Protein AF-A0A6N6SYN4-F1 (afdb_monomer)

Foldseek 3Di:
DWFKAWWWKFFPPFDQWFPAFADAPVWRTWGWQDEDRMITTIDIHDPDQLVPDDPVVVVVNVVSSQRSVVRRVVGTQIFTADPPDTHHDSLLVNLCCVLQVVVPVVVSVVQRQKFKKKKWKFFDVVVLLVVLCPPPVLVVLVVVLVPDDPVPSPVSVVVSVVSSVVSLVVVLVVLLVLVCVLQVVLFPDKAWADDPDSRTSTIMIGIGGNVSVVVNVVSVVVSCVVVVVRMDIDMDDSGRQQQFWYKYKDQFDLVLLVLLCVLLVHDQWDFLVRLVVSLVVVCVVLPPPPDDDPPVSVVSNVSSVSSSCSNNVVVVQSCVSQDPPDPSPPTDGSDPVRRRSDMGIDIDHNDYPPPPPPPDD

pLDDT: mean 87.84, std 14.21, range [26.39, 98.38]

Mean predicted aligned error: 8.28 Å

Nearest PDB structures (foldseek):
  6l5d-assembly2_B  TM=8.290E-01  e=1.242E-14  Nostoc sp. PCC 7120 = FACHB-418
  6l5d-assembly1_A  TM=8.095E-01  e=7.387E-14  Nostoc sp. PCC 7120 = FACHB-418
  4qsg-assembly1_A  TM=7.432E-01  e=7.824E-14  Microcystis aeruginosa PCC 7806
  7r2z-assembly1_B  TM=4.377E-01  e=1.283E+00  Synechocystis sp. PCC 6803

Radius of gyration: 26.72 Å; Cα contacts (8 Å, |Δi|>4): 572; chains: 1; bounding box: 66×52×75 Å

Structure (mmCIF, N/CA/C/O backbone):
data_AF-A0A6N6SYN4-F1
#
_entry.id   AF-A0A6N6SYN4-F1
#
loop_
_atom_site.group_PDB
_atom_site.id
_atom_site.type_symbol
_atom_site.label_atom_id
_atom_site.label_alt_id
_atom_site.label_comp_id
_atom_site.label_asym_id
_atom_site.label_entity_id
_atom_site.label_seq_id
_atom_site.pdbx_PDB_ins_code
_atom_site.Cartn_x
_atom_site.Cartn_y
_atom_site.Cartn_z
_atom_site.occupancy
_atom_site.B_iso_or_equiv
_atom_site.auth_seq_id
_atom_site.auth_comp_id
_atom_site.auth_asym_id
_atom_site.auth_atom_id
_atom_site.pdbx_PDB_model_num
ATOM 1 N N . MET A 1 1 ? 23.272 12.150 -12.095 1.00 50.62 1 MET A N 1
ATOM 2 C CA . MET A 1 1 ? 22.452 11.950 -13.308 1.00 50.62 1 MET A CA 1
ATOM 3 C C . MET A 1 1 ? 21.010 12.083 -12.878 1.00 50.62 1 MET A C 1
ATOM 5 O O . MET A 1 1 ? 20.675 11.478 -11.863 1.00 50.62 1 MET A O 1
ATOM 9 N N . SER A 1 2 ? 20.206 12.901 -13.557 1.00 76.06 2 SER A N 1
ATOM 10 C CA . SER A 1 2 ? 18.769 12.926 -13.297 1.00 76.06 2 SER A CA 1
ATOM 11 C C . SER A 1 2 ? 18.173 11.603 -13.774 1.00 76.06 2 SER A C 1
ATOM 13 O O . SER A 1 2 ? 18.472 11.127 -14.867 1.00 76.06 2 SER A O 1
ATOM 15 N N . GLY A 1 3 ? 17.443 10.940 -12.884 1.00 93.00 3 GLY A N 1
ATOM 16 C CA . GLY A 1 3 ? 16.673 9.753 -13.229 1.00 93.00 3 GLY A CA 1
ATOM 17 C C . GLY A 1 3 ? 15.263 10.139 -13.658 1.00 93.00 3 GLY A C 1
ATOM 18 O O . GLY A 1 3 ? 14.848 11.290 -13.542 1.00 93.00 3 GLY A O 1
ATOM 19 N N . ILE A 1 4 ? 14.507 9.153 -14.108 1.00 97.00 4 ILE A N 1
ATOM 20 C CA . ILE A 1 4 ? 13.089 9.262 -14.417 1.00 97.00 4 ILE A CA 1
ATOM 21 C C . ILE A 1 4 ? 12.298 8.808 -13.195 1.00 97.00 4 ILE A C 1
ATOM 23 O O . ILE A 1 4 ? 12.366 7.643 -12.803 1.00 97.00 4 ILE A O 1
ATOM 27 N N . TYR A 1 5 ? 11.569 9.729 -12.578 1.00 97.81 5 TYR A N 1
ATOM 28 C CA . TYR A 1 5 ? 10.670 9.427 -11.473 1.00 97.81 5 TYR A CA 1
ATOM 29 C C . TYR A 1 5 ? 9.366 8.843 -12.021 1.00 97.81 5 TYR A C 1
ATOM 31 O O . TYR A 1 5 ? 8.782 9.413 -12.943 1.00 97.81 5 TYR A O 1
ATOM 39 N N . VAL A 1 6 ? 8.897 7.729 -11.457 1.00 98.38 6 VAL A N 1
ATOM 40 C CA . VAL A 1 6 ? 7.677 7.036 -11.899 1.00 98.38 6 VAL A CA 1
ATOM 41 C C . VAL A 1 6 ? 6.568 7.225 -10.864 1.00 98.38 6 VAL A C 1
ATOM 43 O O . VAL A 1 6 ? 6.728 6.841 -9.707 1.00 98.38 6 VAL A O 1
ATOM 46 N N . TYR A 1 7 ? 5.442 7.808 -11.281 1.00 98.06 7 TYR A N 1
ATOM 47 C CA . TYR A 1 7 ? 4.304 8.113 -10.403 1.00 98.06 7 TYR A CA 1
ATOM 48 C C . TYR A 1 7 ? 3.259 6.997 -10.389 1.00 98.06 7 TYR A C 1
ATOM 50 O O . TYR A 1 7 ? 2.807 6.577 -9.326 1.00 98.06 7 TYR A O 1
ATOM 58 N N . ALA A 1 8 ? 2.863 6.518 -11.569 1.00 97.50 8 ALA A N 1
ATOM 59 C CA . ALA A 1 8 ? 1.768 5.566 -11.719 1.00 97.50 8 ALA A CA 1
ATOM 60 C C . ALA A 1 8 ? 1.874 4.775 -13.027 1.00 97.50 8 ALA A C 1
ATOM 62 O O . ALA A 1 8 ? 2.520 5.216 -13.980 1.00 97.50 8 ALA A O 1
ATOM 63 N N . ILE A 1 9 ? 1.199 3.628 -13.072 1.00 97.81 9 ILE A N 1
ATOM 64 C CA . ILE A 1 9 ? 0.963 2.839 -14.284 1.00 97.81 9 ILE A CA 1
ATOM 65 C C . ILE A 1 9 ? -0.492 3.022 -14.721 1.00 97.81 9 ILE A C 1
ATOM 67 O O . ILE A 1 9 ? -1.396 3.000 -13.888 1.00 97.81 9 ILE A O 1
ATOM 71 N N . THR A 1 10 ? -0.719 3.182 -16.019 1.00 96.88 10 THR A N 1
ATOM 72 C CA . THR A 1 10 ? -2.023 3.432 -16.646 1.00 96.88 10 THR A CA 1
ATOM 73 C C . THR A 1 10 ? -2.211 2.546 -17.884 1.00 96.88 10 THR A C 1
ATOM 75 O O . THR A 1 10 ? -1.269 1.871 -18.314 1.00 96.88 10 THR A O 1
ATOM 78 N N . PRO A 1 11 ? -3.410 2.502 -18.492 1.00 95.38 11 PRO A N 1
ATOM 79 C CA . PRO A 1 11 ? -3.585 1.905 -19.808 1.00 95.38 11 PRO A CA 1
ATOM 80 C C . PRO A 1 11 ? -2.892 2.773 -20.866 1.00 95.38 11 PRO A C 1
ATOM 82 O O . PRO A 1 11 ? -2.766 3.987 -20.696 1.00 95.38 11 PRO A O 1
ATOM 85 N N . ALA A 1 12 ? -2.505 2.193 -22.005 1.00 92.31 12 ALA A N 1
ATOM 86 C CA . ALA A 1 12 ? -1.902 2.967 -23.098 1.00 92.31 12 ALA A CA 1
ATOM 87 C C . ALA A 1 12 ? -2.838 4.024 -23.724 1.00 92.31 12 ALA A C 1
ATOM 89 O O . ALA A 1 12 ? -2.375 4.874 -24.476 1.00 92.31 12 ALA A O 1
ATOM 90 N N . SER A 1 13 ? -4.138 3.995 -23.414 1.00 85.50 13 SER A N 1
ATOM 91 C CA . SER A 1 13 ? -5.112 5.014 -23.827 1.00 85.50 13 SER A CA 1
ATOM 92 C C . SER A 1 13 ? -5.096 6.282 -22.965 1.00 85.50 13 SER A C 1
ATOM 94 O O . SER A 1 13 ? -5.872 7.198 -23.233 1.00 85.50 13 SER A O 1
ATOM 96 N N . ALA A 1 14 ? -4.286 6.329 -21.903 1.00 80.81 14 ALA A N 1
ATOM 97 C CA . ALA A 1 14 ? -4.173 7.502 -21.044 1.00 80.81 14 ALA A CA 1
ATOM 98 C C . ALA A 1 14 ? -3.604 8.720 -21.797 1.00 80.81 14 ALA A C 1
ATOM 100 O O . ALA A 1 14 ? -3.032 8.608 -22.880 1.00 80.81 14 ALA A O 1
ATOM 101 N N . GLN A 1 15 ? -3.755 9.908 -21.210 1.00 82.56 15 GLN A N 1
ATOM 102 C CA . GLN A 1 15 ? -3.195 11.133 -21.778 1.00 82.56 15 GLN A CA 1
ATOM 103 C C . GLN A 1 15 ? -1.660 11.094 -21.810 1.00 82.56 15 GLN A C 1
ATOM 105 O O . GLN A 1 15 ? -1.000 10.542 -20.928 1.00 82.56 15 GLN A O 1
ATOM 110 N N . GLN A 1 16 ? -1.081 11.722 -22.835 1.00 82.25 16 GLN A N 1
ATOM 111 C CA . GLN A 1 16 ? 0.372 11.794 -23.000 1.00 82.25 16 GLN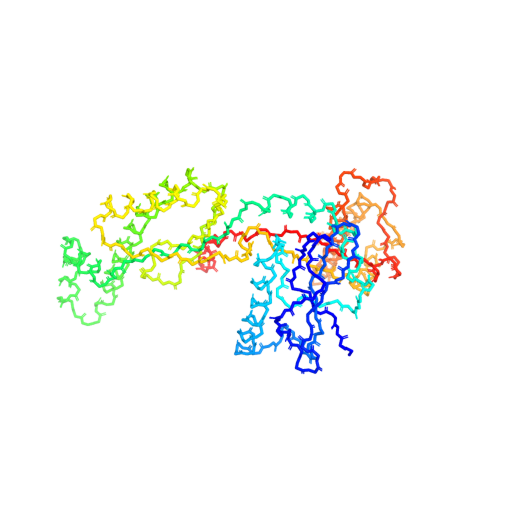 A CA 1
ATOM 112 C C . GLN A 1 16 ? 1.027 12.854 -22.102 1.00 82.25 16 GLN A C 1
ATOM 114 O O . GLN A 1 16 ? 2.206 12.717 -21.775 1.00 82.25 16 GLN A O 1
ATOM 119 N N . ALA A 1 17 ? 0.279 13.887 -21.714 1.00 84.81 17 ALA A N 1
ATOM 120 C CA . ALA A 1 17 ? 0.727 14.989 -20.872 1.00 84.81 17 ALA A CA 1
ATOM 121 C C . ALA A 1 17 ? -0.388 15.394 -19.904 1.00 84.81 17 ALA A C 1
ATOM 123 O O . ALA A 1 17 ? -1.568 15.236 -20.221 1.00 84.81 17 ALA A O 1
ATOM 124 N N . PHE A 1 18 ? -0.000 15.934 -18.750 1.00 90.75 18 PHE A N 1
ATOM 125 C CA . PHE A 1 18 ? -0.919 16.323 -17.684 1.00 90.75 18 PHE A CA 1
ATOM 126 C C . PHE A 1 18 ? -0.647 17.761 -17.245 1.00 90.75 18 PHE A C 1
ATOM 128 O O . PHE A 1 18 ? 0.509 18.171 -17.141 1.00 90.75 18 PHE A O 1
ATOM 135 N N . ASP A 1 19 ? -1.711 18.508 -16.952 1.00 90.38 19 ASP A N 1
ATOM 136 C CA . ASP A 1 19 ? -1.629 19.861 -16.390 1.00 90.38 19 ASP A CA 1
ATOM 137 C C . ASP A 1 19 ? -1.408 19.797 -14.869 1.00 90.38 19 ASP A C 1
ATOM 139 O O . ASP A 1 19 ? -2.282 20.087 -14.052 1.00 90.38 19 ASP A O 1
ATOM 143 N N . VAL A 1 20 ? -0.247 19.266 -14.488 1.00 94.44 20 VAL A N 1
ATOM 144 C CA . VAL A 1 20 ? 0.221 19.146 -13.106 1.00 94.44 20 VAL A CA 1
ATOM 145 C C . VAL A 1 20 ? 1.746 19.171 -13.101 1.00 94.44 20 VAL A C 1
ATOM 147 O O . VAL A 1 20 ? 2.391 18.555 -13.951 1.00 94.44 20 VAL A O 1
ATOM 150 N N . ALA A 1 21 ? 2.332 19.890 -12.146 1.00 95.69 21 ALA A N 1
ATOM 151 C CA . ALA A 1 21 ? 3.779 19.954 -11.999 1.00 95.69 21 ALA A CA 1
ATOM 152 C C . ALA A 1 21 ? 4.322 18.688 -11.315 1.00 95.69 21 ALA A C 1
ATOM 154 O O . ALA A 1 21 ? 3.806 18.254 -10.285 1.00 95.69 21 ALA A O 1
ATOM 155 N N . GLY A 1 22 ? 5.378 18.115 -11.889 1.00 95.25 22 GLY A N 1
ATOM 156 C CA . GLY A 1 22 ? 6.163 17.036 -11.301 1.00 95.25 22 GLY A CA 1
ATOM 157 C C . GLY A 1 22 ? 7.148 17.519 -10.231 1.00 95.25 22 GLY A C 1
ATOM 158 O O . GLY A 1 22 ? 7.219 18.696 -9.891 1.00 95.25 22 GLY A O 1
ATOM 159 N N . LEU A 1 23 ? 7.942 16.583 -9.706 1.00 94.75 23 LEU A N 1
ATOM 160 C CA . LEU A 1 23 ? 8.825 16.799 -8.552 1.00 94.75 23 LEU A CA 1
ATOM 161 C C . LEU A 1 23 ? 10.104 17.591 -8.848 1.00 94.75 23 LEU A C 1
ATOM 163 O O . LEU A 1 23 ? 10.715 18.099 -7.908 1.00 94.75 23 LEU A O 1
ATOM 167 N N . SER A 1 24 ? 10.563 17.645 -10.102 1.00 92.56 24 SER A N 1
ATOM 168 C CA . SER A 1 24 ? 11.767 18.394 -10.480 1.00 92.56 24 SER A CA 1
ATOM 169 C C . SER A 1 24 ? 11.406 19.851 -10.778 1.00 92.56 24 SER A C 1
ATOM 171 O O . SER A 1 24 ? 10.681 20.108 -11.736 1.00 92.56 24 SER A O 1
ATOM 173 N N . PRO A 1 25 ? 11.946 20.835 -10.035 1.00 87.31 25 PRO A N 1
ATOM 174 C CA . PRO A 1 25 ? 11.755 22.243 -10.379 1.00 87.31 25 PRO A CA 1
ATOM 175 C C . PRO A 1 25 ? 12.441 22.637 -11.696 1.00 87.31 25 PRO A C 1
ATOM 177 O O . PRO A 1 25 ? 12.041 23.613 -12.321 1.00 87.31 25 PRO A O 1
ATOM 180 N N . ALA A 1 26 ? 13.487 21.902 -12.100 1.00 90.12 26 ALA A N 1
ATOM 181 C CA . ALA A 1 26 ? 14.220 22.154 -13.341 1.00 90.12 26 ALA A CA 1
ATOM 182 C C . ALA A 1 26 ? 13.426 21.714 -14.582 1.00 90.12 26 ALA A C 1
ATOM 184 O O . ALA A 1 26 ? 13.503 22.367 -15.622 1.00 90.12 26 ALA A O 1
ATOM 185 N N . ASP A 1 27 ? 12.634 20.648 -14.451 1.00 93.19 27 ASP A N 1
ATOM 186 C CA . ASP A 1 27 ? 11.686 20.190 -15.463 1.00 93.19 27 ASP A CA 1
ATOM 187 C C . ASP A 1 27 ? 10.411 19.663 -14.782 1.00 93.19 27 ASP A C 1
ATOM 189 O O . ASP A 1 27 ? 10.327 18.481 -14.425 1.00 93.19 27 ASP A O 1
ATOM 193 N N . PRO A 1 28 ? 9.396 20.523 -14.591 1.00 93.88 28 PRO A N 1
ATOM 194 C CA . PRO A 1 28 ? 8.162 20.135 -13.921 1.00 93.88 28 PRO A CA 1
ATOM 195 C C . PRO A 1 28 ? 7.226 19.333 -14.834 1.00 93.88 28 PRO A C 1
ATOM 197 O O . PRO A 1 28 ? 6.106 19.032 -14.427 1.00 93.88 28 PRO A O 1
ATOM 200 N N . ARG A 1 29 ? 7.614 19.005 -16.074 1.00 95.56 29 ARG A N 1
ATOM 201 C CA . ARG A 1 29 ? 6.716 18.324 -17.012 1.00 95.56 29 ARG A CA 1
ATOM 202 C C . ARG A 1 29 ? 6.461 16.884 -16.578 1.00 95.56 29 ARG A C 1
ATOM 204 O O . ARG A 1 29 ? 7.386 16.109 -16.330 1.00 95.56 29 ARG A O 1
ATOM 211 N N . VAL A 1 30 ? 5.185 16.513 -16.581 1.00 97.38 30 VAL A N 1
ATOM 212 C CA . VAL A 1 30 ? 4.722 15.136 -16.405 1.00 97.38 30 VAL A CA 1
ATOM 213 C C . VAL A 1 30 ? 4.245 14.597 -17.750 1.00 97.38 30 VAL A C 1
ATOM 215 O O . VAL A 1 30 ? 3.459 15.239 -18.450 1.00 97.38 30 VAL A O 1
ATOM 218 N N . ARG A 1 31 ? 4.732 13.413 -18.123 1.00 95.94 31 ARG A N 1
ATOM 219 C CA . ARG A 1 31 ? 4.444 12.762 -19.409 1.00 95.94 31 ARG A CA 1
ATOM 220 C C . ARG A 1 31 ? 4.261 11.261 -19.253 1.00 95.94 31 ARG A C 1
ATOM 222 O O . ARG A 1 31 ? 4.634 10.696 -18.229 1.00 95.94 31 ARG A O 1
ATOM 229 N N . THR A 1 32 ? 3.779 10.608 -20.301 1.00 97.56 32 THR A N 1
ATOM 230 C CA . THR A 1 32 ? 3.600 9.151 -20.314 1.00 97.56 32 THR A CA 1
ATOM 231 C C . THR A 1 32 ? 4.593 8.474 -21.257 1.00 97.56 32 THR A C 1
ATOM 233 O O . THR A 1 32 ? 4.779 8.908 -22.394 1.00 97.56 32 THR A O 1
ATOM 236 N N . VAL A 1 33 ? 5.237 7.404 -20.786 1.00 97.19 33 VAL A N 1
ATOM 237 C CA . VAL A 1 33 ? 5.999 6.450 -21.610 1.00 97.19 33 VAL A CA 1
ATOM 238 C C . VAL A 1 33 ? 5.115 5.234 -21.856 1.00 97.19 33 VAL A C 1
ATOM 240 O O . VAL A 1 33 ? 4.533 4.717 -20.909 1.00 97.19 33 VAL A O 1
ATOM 243 N N . TYR A 1 34 ? 5.023 4.766 -23.100 1.00 97.19 34 TYR A N 1
ATOM 244 C CA . TYR A 1 34 ? 4.154 3.648 -23.474 1.00 97.19 34 TYR A CA 1
ATOM 245 C C . TYR A 1 34 ? 4.954 2.418 -23.888 1.00 97.19 34 TYR A C 1
ATOM 247 O O . TYR A 1 34 ? 5.914 2.537 -24.646 1.00 97.19 34 TYR A O 1
ATOM 255 N N . ALA A 1 35 ? 4.518 1.240 -23.443 1.00 95.69 35 ALA A N 1
ATOM 256 C CA . ALA A 1 35 ? 4.976 -0.047 -23.959 1.00 95.69 35 ALA A CA 1
ATOM 257 C C . ALA A 1 35 ? 3.980 -1.162 -23.602 1.00 95.69 35 ALA A C 1
ATOM 259 O O . ALA A 1 35 ? 3.322 -1.113 -22.565 1.00 95.69 35 ALA A O 1
ATOM 260 N N . ASN A 1 36 ? 3.873 -2.177 -24.465 1.00 93.50 36 ASN A N 1
ATOM 261 C CA . ASN A 1 36 ? 3.060 -3.382 -24.248 1.00 93.50 36 ASN A CA 1
ATOM 262 C C . ASN A 1 36 ? 1.599 -3.124 -23.797 1.00 93.50 36 ASN A C 1
ATOM 264 O O . ASN A 1 36 ? 1.082 -3.797 -22.909 1.00 93.50 36 ASN A O 1
ATOM 268 N N . GLY A 1 37 ? 0.939 -2.109 -24.372 1.00 94.00 37 GLY A N 1
ATOM 269 C CA . GLY A 1 37 ? -0.451 -1.752 -24.040 1.00 94.00 37 GLY A CA 1
ATOM 270 C C . GLY A 1 37 ? -0.639 -1.014 -22.705 1.00 94.00 37 GLY A C 1
ATOM 271 O O . GLY A 1 37 ? -1.772 -0.703 -22.335 1.00 94.00 37 GLY A O 1
ATOM 272 N N . LEU A 1 38 ? 0.451 -0.683 -22.011 1.00 97.25 38 LEU A N 1
ATOM 273 C CA . LEU A 1 38 ? 0.468 0.083 -20.767 1.00 97.25 38 LEU A CA 1
ATOM 274 C C . LEU A 1 38 ? 1.160 1.440 -20.955 1.00 97.25 38 LEU A C 1
ATOM 276 O O . LEU A 1 38 ? 1.949 1.639 -21.882 1.00 97.25 38 LEU A O 1
ATOM 280 N N . GLY A 1 39 ? 0.866 2.365 -20.048 1.00 97.69 39 GLY A N 1
ATOM 281 C CA . GLY A 1 39 ? 1.541 3.644 -19.878 1.00 97.69 39 GLY A CA 1
ATOM 282 C C . GLY A 1 39 ? 2.188 3.745 -18.496 1.00 97.69 39 GLY A C 1
ATOM 283 O O . GLY A 1 39 ? 1.673 3.214 -17.516 1.00 97.69 39 GLY A O 1
ATOM 284 N N . ALA A 1 40 ? 3.320 4.432 -18.404 1.00 98.25 40 ALA A N 1
ATOM 285 C CA . ALA A 1 40 ? 3.933 4.855 -17.152 1.00 98.25 40 ALA A CA 1
ATOM 286 C C . ALA A 1 40 ? 3.951 6.380 -17.114 1.00 98.25 40 ALA A C 1
ATOM 288 O O . ALA A 1 40 ? 4.568 7.010 -17.976 1.00 98.25 40 ALA A O 1
ATOM 289 N N . VAL A 1 41 ? 3.299 6.963 -16.111 1.00 98.25 41 VAL A N 1
ATOM 290 C CA . VAL A 1 41 ? 3.335 8.405 -15.872 1.00 98.25 41 VAL A CA 1
ATOM 291 C C . VAL A 1 41 ? 4.631 8.739 -15.154 1.00 98.25 41 VAL A C 1
ATOM 293 O O . VAL A 1 41 ? 4.915 8.215 -14.073 1.00 98.25 41 VAL A O 1
ATOM 296 N N . VAL A 1 42 ? 5.423 9.607 -15.771 1.00 98.19 42 VAL A N 1
ATOM 297 C CA . VAL A 1 42 ? 6.786 9.915 -15.360 1.00 98.19 42 VAL A CA 1
ATOM 298 C C . VAL A 1 42 ? 7.084 11.409 -15.400 1.00 98.19 42 VAL A C 1
ATOM 300 O O . VAL A 1 42 ? 6.417 12.185 -16.082 1.00 98.19 42 VAL A O 1
ATOM 303 N N . GLY A 1 43 ? 8.135 11.799 -14.692 1.00 97.19 43 GLY A N 1
ATOM 304 C CA . GLY A 1 43 ? 8.724 13.134 -14.738 1.00 97.19 43 GLY A CA 1
ATOM 305 C C . GLY A 1 43 ? 10.211 13.062 -14.423 1.00 97.19 43 GLY A C 1
ATOM 306 O O . GLY A 1 43 ? 10.732 11.997 -14.076 1.00 97.19 43 GLY A O 1
ATOM 307 N N . GLU A 1 44 ? 10.914 14.182 -14.542 1.00 96.62 44 GLU A N 1
ATOM 308 C CA . GLU A 1 44 ? 12.312 14.220 -14.126 1.00 96.62 44 GLU A CA 1
ATOM 309 C C . GLU A 1 44 ? 12.415 14.068 -12.600 1.00 96.62 44 GLU A C 1
ATOM 311 O O . GLU A 1 44 ? 11.640 14.650 -11.836 1.00 96.62 44 GLU A O 1
ATOM 316 N N . SER A 1 45 ? 13.362 13.248 -12.143 1.00 95.88 45 SER A N 1
ATOM 317 C CA . SER A 1 45 ? 13.659 13.112 -10.722 1.00 95.88 45 SER A CA 1
ATOM 318 C C . SER A 1 45 ? 14.532 14.278 -10.258 1.00 95.88 45 SER A C 1
ATOM 320 O O . SER A 1 45 ? 15.598 14.494 -10.844 1.00 95.88 45 SER A O 1
ATOM 322 N N . PRO A 1 46 ? 14.184 14.957 -9.149 1.00 93.38 46 PRO A N 1
ATOM 323 C CA . PRO A 1 46 ? 15.120 15.858 -8.492 1.00 93.38 46 PRO A CA 1
ATOM 324 C C . PRO A 1 46 ? 16.381 15.088 -8.045 1.00 93.38 46 PRO A C 1
ATOM 326 O O . PRO A 1 46 ? 16.308 13.877 -7.794 1.00 93.38 46 PRO A O 1
ATOM 329 N N . PRO A 1 47 ? 17.545 15.758 -7.932 1.00 91.19 47 PRO A N 1
ATOM 330 C CA . PRO A 1 47 ? 18.816 15.136 -7.561 1.00 91.19 47 PRO A CA 1
ATOM 331 C C . PRO A 1 47 ? 18.910 14.896 -6.042 1.00 91.19 47 PRO A C 1
ATOM 333 O O . PRO A 1 47 ? 19.823 15.383 -5.380 1.00 91.19 47 PRO A O 1
ATOM 336 N N . VAL A 1 48 ? 17.950 14.158 -5.483 1.00 91.12 48 VAL A N 1
ATOM 337 C CA . VAL A 1 48 ? 17.857 13.828 -4.053 1.00 91.12 48 VAL A CA 1
ATOM 338 C C . VAL A 1 48 ? 17.843 12.317 -3.847 1.00 91.12 48 VAL A C 1
ATOM 340 O O . VAL A 1 48 ? 17.349 11.567 -4.689 1.00 91.12 48 VAL A O 1
ATOM 343 N N . ASP A 1 49 ? 18.353 11.863 -2.703 1.00 91.25 49 ASP A N 1
ATOM 344 C CA . ASP A 1 49 ? 18.144 10.485 -2.264 1.00 91.25 49 ASP A CA 1
ATOM 345 C C . ASP A 1 49 ? 16.864 10.404 -1.429 1.00 91.25 49 ASP A C 1
ATOM 347 O O . ASP A 1 49 ? 16.839 10.787 -0.260 1.00 91.25 49 ASP A O 1
ATOM 351 N N . PHE A 1 50 ? 15.800 9.862 -2.026 1.00 91.25 50 PHE A N 1
ATOM 352 C CA . PHE A 1 50 ? 14.503 9.679 -1.368 1.00 91.25 50 PHE A CA 1
ATOM 353 C C . PHE A 1 50 ? 14.566 8.816 -0.094 1.00 91.25 50 PHE A C 1
ATOM 355 O O . PHE A 1 50 ? 13.634 8.858 0.705 1.00 91.25 50 PHE A O 1
ATOM 362 N N . ARG A 1 51 ? 15.645 8.045 0.122 1.00 89.00 51 ARG A N 1
ATOM 363 C CA . ARG A 1 51 ? 15.845 7.232 1.336 1.00 89.00 51 ARG A CA 1
ATOM 364 C C . ARG A 1 51 ? 16.473 8.001 2.497 1.00 89.00 51 ARG A C 1
ATOM 366 O O . ARG A 1 51 ? 16.460 7.493 3.615 1.00 89.00 51 ARG A O 1
ATOM 373 N N . ALA A 1 52 ? 17.028 9.180 2.234 1.00 93.19 52 ALA A N 1
ATOM 374 C CA . ALA A 1 52 ? 17.779 9.983 3.196 1.00 93.19 52 ALA A CA 1
ATOM 375 C C . ALA A 1 52 ? 17.169 11.382 3.412 1.00 93.19 52 ALA A C 1
ATOM 377 O O . ALA A 1 52 ? 17.848 12.282 3.900 1.00 93.19 52 ALA A O 1
ATOM 378 N N . LEU A 1 53 ? 15.901 11.574 3.035 1.00 92.06 53 LEU A N 1
ATOM 379 C CA . LEU A 1 53 ? 15.185 12.838 3.217 1.00 92.06 53 LEU A CA 1
ATOM 380 C C . LEU A 1 53 ? 14.898 13.119 4.695 1.00 92.06 53 LEU A C 1
ATOM 382 O O . LEU A 1 53 ? 14.593 12.204 5.466 1.00 92.06 53 LEU A O 1
ATOM 386 N N . SER A 1 54 ? 14.902 14.400 5.066 1.00 95.38 54 SER A N 1
ATOM 387 C CA . SER A 1 54 ? 14.264 14.836 6.312 1.00 95.38 54 SER A CA 1
ATOM 388 C C . SER A 1 54 ? 12.755 14.567 6.277 1.00 95.38 54 SER A C 1
ATOM 390 O O . SER A 1 54 ? 12.154 14.368 5.215 1.00 95.38 54 SER A O 1
ATOM 392 N N . ARG A 1 55 ? 12.109 14.579 7.448 1.00 93.56 55 ARG A N 1
ATOM 393 C CA . ARG A 1 55 ? 10.659 14.364 7.548 1.00 93.56 55 ARG A CA 1
ATOM 394 C C . ARG A 1 55 ? 9.887 15.415 6.749 1.00 93.56 55 ARG A C 1
ATOM 396 O O . ARG A 1 55 ? 8.934 15.076 6.052 1.00 93.56 55 ARG A O 1
ATOM 403 N N . GLU A 1 56 ? 10.305 16.670 6.831 1.00 94.44 56 GLU A N 1
ATOM 404 C CA . GLU A 1 56 ? 9.668 17.809 6.172 1.00 94.44 56 GLU A CA 1
ATOM 405 C C . GLU A 1 56 ? 9.768 17.692 4.644 1.00 94.44 56 GLU A C 1
ATOM 407 O O . GLU A 1 56 ? 8.778 17.876 3.933 1.00 94.44 56 GLU A O 1
ATOM 412 N N . GLU A 1 57 ? 10.943 17.318 4.130 1.00 93.69 57 GLU A N 1
ATOM 413 C CA . GLU A 1 57 ? 11.152 17.092 2.698 1.00 93.69 57 GLU A CA 1
ATOM 414 C C . GLU A 1 57 ? 10.368 15.884 2.189 1.00 93.69 57 GLU A C 1
ATOM 416 O O . GLU A 1 57 ? 9.758 15.963 1.121 1.00 93.69 57 GLU A O 1
ATOM 421 N N . ALA A 1 58 ? 10.361 14.784 2.948 1.00 93.62 58 ALA A N 1
ATOM 422 C CA . ALA A 1 58 ? 9.605 13.587 2.604 1.00 93.62 58 ALA A CA 1
ATOM 423 C C . ALA A 1 58 ? 8.107 13.895 2.497 1.00 93.62 58 ALA A C 1
ATOM 425 O O . ALA A 1 58 ? 7.487 13.517 1.508 1.00 93.62 58 ALA A O 1
ATOM 426 N N . VAL A 1 59 ? 7.541 14.636 3.458 1.00 94.44 59 VAL A N 1
ATOM 427 C CA . VAL A 1 59 ? 6.133 15.065 3.418 1.00 94.44 59 VAL A CA 1
ATOM 428 C C . VAL A 1 59 ? 5.858 15.925 2.188 1.00 94.44 59 VAL A C 1
ATOM 430 O O . VAL A 1 59 ? 4.890 15.664 1.478 1.00 94.44 59 VAL A O 1
ATOM 433 N N . ARG A 1 60 ? 6.712 16.912 1.893 1.00 94.38 60 ARG A N 1
ATOM 434 C CA . ARG A 1 60 ? 6.541 17.770 0.711 1.00 94.38 60 ARG A CA 1
ATOM 435 C C . ARG A 1 60 ? 6.519 16.950 -0.581 1.00 94.38 60 ARG A C 1
ATOM 437 O O . ARG A 1 60 ? 5.553 17.032 -1.332 1.00 94.38 60 ARG A O 1
ATOM 444 N N . TYR A 1 61 ? 7.544 16.129 -0.813 1.00 95.94 61 TYR A N 1
ATOM 445 C CA . TYR A 1 61 ? 7.628 15.325 -2.033 1.00 95.94 61 TYR A CA 1
ATOM 446 C C . TYR A 1 61 ? 6.521 14.268 -2.120 1.00 95.94 61 TYR A C 1
ATOM 448 O O . TYR A 1 61 ? 6.071 13.957 -3.221 1.00 95.94 61 TYR A O 1
ATOM 456 N N . LEU A 1 62 ? 6.070 13.714 -0.991 1.00 95.06 62 LEU A N 1
ATOM 457 C CA . LEU A 1 62 ? 4.951 12.774 -0.964 1.00 95.06 62 LEU A CA 1
ATOM 458 C C . LEU A 1 62 ? 3.643 13.455 -1.388 1.00 95.06 62 LEU A C 1
ATOM 460 O O . LEU A 1 62 ? 2.902 12.887 -2.186 1.00 95.06 62 LEU A O 1
ATOM 464 N N . LEU A 1 63 ? 3.388 14.679 -0.913 1.00 94.12 63 LEU A N 1
ATOM 465 C CA . LEU A 1 63 ? 2.226 15.469 -1.328 1.00 94.12 63 LEU A CA 1
ATOM 466 C C . LEU A 1 63 ? 2.278 15.810 -2.821 1.00 94.12 63 LEU A C 1
ATOM 468 O O . LEU A 1 63 ? 1.267 15.697 -3.508 1.00 94.12 63 LEU A O 1
ATOM 472 N N . ASP A 1 64 ? 3.446 16.187 -3.340 1.00 95.44 64 ASP A N 1
ATOM 473 C CA . ASP A 1 64 ? 3.619 16.470 -4.769 1.00 95.44 64 ASP A CA 1
ATOM 474 C C . ASP A 1 64 ? 3.436 15.209 -5.627 1.00 95.44 64 ASP A C 1
ATOM 476 O O . ASP A 1 64 ? 2.749 15.244 -6.647 1.00 95.44 64 ASP A O 1
ATOM 480 N N . HIS A 1 65 ? 3.962 14.065 -5.180 1.00 96.38 65 HIS A N 1
ATOM 481 C CA . HIS A 1 65 ? 3.717 12.770 -5.813 1.00 96.38 65 HIS A CA 1
ATOM 482 C C . HIS A 1 65 ? 2.217 12.455 -5.858 1.00 96.38 65 HIS A C 1
ATOM 484 O O . HIS A 1 65 ? 1.690 12.114 -6.917 1.00 96.38 65 HIS A O 1
ATOM 490 N N . GLN A 1 66 ? 1.526 12.606 -4.726 1.00 94.69 66 GLN A N 1
ATOM 491 C CA . GLN A 1 66 ? 0.096 12.338 -4.619 1.00 94.69 66 GLN A CA 1
ATOM 492 C C . GLN A 1 66 ? -0.720 13.246 -5.548 1.00 94.69 66 GLN A C 1
ATOM 494 O O . GLN A 1 66 ? -1.593 12.748 -6.255 1.00 94.69 66 GLN A O 1
ATOM 499 N N . ARG A 1 67 ? -0.391 14.543 -5.631 1.00 95.50 67 ARG A N 1
ATOM 500 C CA . ARG A 1 67 ? -1.050 15.492 -6.549 1.00 95.50 67 ARG A CA 1
ATOM 501 C C . ARG A 1 67 ? -0.978 15.040 -8.004 1.00 95.50 67 ARG A C 1
ATOM 503 O O . ARG A 1 67 ? -1.974 15.146 -8.718 1.00 95.50 67 ARG A O 1
ATOM 510 N N . VAL A 1 68 ? 0.176 14.533 -8.444 1.00 96.88 68 VAL A N 1
ATOM 511 C CA . VAL A 1 68 ? 0.337 14.005 -9.807 1.00 96.88 68 VAL A CA 1
ATOM 512 C C . VAL A 1 68 ? -0.536 12.769 -10.010 1.00 96.88 68 VAL A C 1
ATOM 514 O O . VAL A 1 68 ? -1.281 12.710 -10.984 1.00 96.88 68 VAL A O 1
ATOM 517 N N . VAL A 1 69 ? -0.498 11.803 -9.089 1.00 96.50 69 VAL A N 1
ATOM 518 C CA . VAL A 1 69 ? -1.298 10.571 -9.209 1.00 96.50 69 VAL A CA 1
ATOM 519 C C . VAL A 1 69 ? -2.799 10.884 -9.226 1.00 96.50 69 VAL A C 1
ATOM 521 O O . VAL A 1 69 ? -3.509 10.399 -10.104 1.00 96.50 69 VAL A O 1
ATOM 524 N N . GLU A 1 70 ? -3.282 11.753 -8.336 1.00 93.88 70 GLU A N 1
ATOM 525 C CA . GLU A 1 70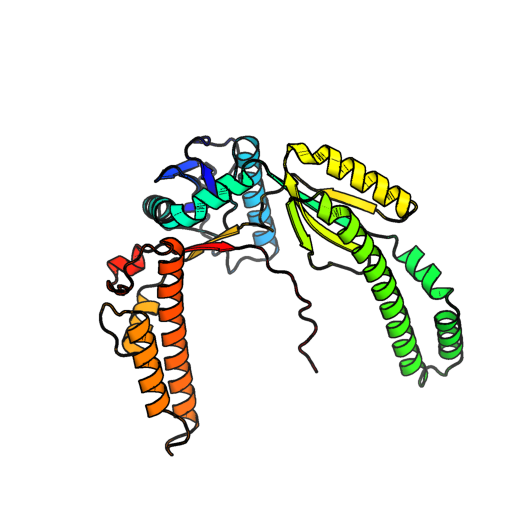 ? -4.681 12.202 -8.308 1.00 93.88 70 GLU A CA 1
ATOM 526 C C . GLU A 1 70 ? -5.087 12.936 -9.593 1.00 93.88 70 GLU A C 1
ATOM 528 O O . GLU A 1 70 ? -6.218 12.793 -10.058 1.00 93.88 70 GLU A O 1
ATOM 533 N N . ALA A 1 71 ? -4.178 13.707 -10.199 1.00 94.50 71 ALA A N 1
ATOM 534 C CA . ALA A 1 71 ? -4.444 14.366 -11.474 1.00 94.50 71 ALA A CA 1
ATOM 535 C C . ALA A 1 71 ? -4.648 13.372 -12.619 1.00 94.50 71 ALA A C 1
ATOM 537 O O . ALA A 1 71 ? -5.561 13.555 -13.423 1.00 94.50 71 ALA A O 1
ATOM 538 N N . VAL A 1 72 ? -3.851 12.304 -12.657 1.00 94.31 72 VAL A N 1
ATOM 539 C CA . VAL A 1 72 ? -3.985 11.223 -13.643 1.00 94.31 72 VAL A CA 1
ATOM 540 C C . VAL A 1 72 ? -5.283 10.443 -13.423 1.00 94.31 72 VAL A C 1
ATOM 542 O O . VAL A 1 72 ? -5.989 10.131 -14.380 1.00 94.31 72 VAL A O 1
ATOM 545 N N . MET A 1 73 ? -5.636 10.173 -12.163 1.00 91.94 73 MET A N 1
ATOM 546 C CA . MET A 1 73 ? -6.849 9.428 -11.805 1.00 91.94 73 MET A CA 1
ATOM 547 C C . MET A 1 73 ? -8.143 10.072 -12.295 1.00 91.94 73 MET A C 1
ATOM 549 O O . MET A 1 73 ? -9.116 9.369 -12.547 1.00 91.94 73 MET A O 1
ATOM 553 N N . ARG A 1 74 ? -8.164 11.400 -12.461 1.00 89.62 74 ARG A N 1
ATOM 554 C CA . ARG A 1 74 ? -9.339 12.111 -12.985 1.00 89.62 74 ARG A CA 1
ATOM 555 C C . ARG A 1 74 ? -9.680 11.737 -14.428 1.00 89.62 74 ARG A C 1
ATOM 557 O O . ARG A 1 74 ? -10.802 11.988 -14.854 1.00 89.62 74 ARG A O 1
ATOM 564 N N . THR A 1 75 ? -8.733 11.184 -15.187 1.00 89.62 75 THR A N 1
ATOM 565 C CA . THR A 1 75 ? -8.910 10.894 -16.619 1.00 89.62 75 THR A CA 1
ATOM 566 C C . THR A 1 75 ? -8.635 9.439 -16.995 1.00 89.62 75 THR A C 1
ATOM 568 O O . THR A 1 75 ? -8.946 9.042 -18.117 1.00 89.62 75 THR A O 1
ATOM 571 N N . SER A 1 76 ? -8.072 8.630 -16.092 1.00 91.00 76 SER A N 1
ATOM 572 C CA . SER A 1 76 ? -7.709 7.237 -16.364 1.00 91.00 76 SER A CA 1
ATOM 573 C C . SER A 1 76 ? -7.638 6.401 -15.081 1.00 91.00 76 SER A C 1
ATOM 575 O O . SER A 1 76 ? -7.172 6.908 -14.062 1.00 91.00 76 SER A O 1
ATOM 577 N N . PRO A 1 77 ? -7.954 5.092 -15.130 1.00 91.88 77 PRO A N 1
ATOM 578 C CA . PRO A 1 77 ? -7.527 4.145 -14.105 1.00 91.88 77 PRO A CA 1
ATOM 579 C C . PRO A 1 77 ? -6.016 4.202 -13.884 1.00 91.88 77 PRO A C 1
ATOM 581 O O . PRO A 1 77 ? -5.252 4.368 -14.846 1.00 91.88 77 PRO A O 1
ATOM 584 N N . VAL A 1 78 ? -5.588 4.023 -12.633 1.00 94.06 78 VAL A N 1
ATOM 585 C CA . VAL A 1 78 ? -4.170 4.027 -12.261 1.00 94.06 78 VAL A CA 1
ATOM 586 C C 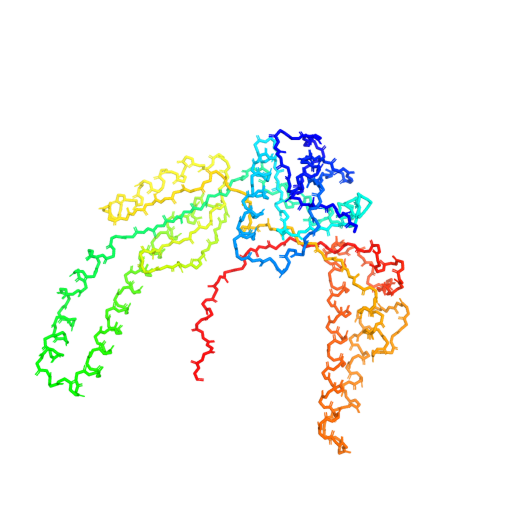. VAL A 1 78 ? -3.845 2.893 -11.297 1.00 94.06 78 VAL A C 1
ATOM 588 O O . VAL A 1 78 ? -4.627 2.577 -10.402 1.00 94.06 78 VAL A O 1
ATOM 591 N N . LEU A 1 79 ? -2.642 2.343 -11.426 1.00 96.06 79 LEU A N 1
ATOM 592 C CA . LEU A 1 79 ? -1.954 1.661 -10.338 1.00 96.06 79 LEU A CA 1
ATOM 593 C C . LEU A 1 79 ? -0.877 2.606 -9.797 1.00 96.06 79 LEU A C 1
ATOM 595 O O . LEU A 1 79 ? 0.056 2.936 -10.541 1.00 96.06 79 LEU A O 1
ATOM 599 N N . PRO A 1 80 ? -0.972 3.062 -8.540 1.00 96.50 80 PRO A N 1
ATOM 600 C CA . PRO A 1 80 ? 0.040 3.943 -7.988 1.00 96.50 80 PRO A CA 1
ATOM 601 C C . PRO A 1 80 ? 1.376 3.208 -7.852 1.00 96.50 80 PRO A C 1
ATOM 603 O O . PRO A 1 80 ? 1.434 2.046 -7.443 1.00 96.50 80 PRO A O 1
ATOM 606 N N . VAL A 1 81 ? 2.469 3.889 -8.185 1.00 97.31 81 VAL A N 1
ATOM 607 C CA . VAL A 1 81 ? 3.829 3.377 -7.985 1.00 97.31 81 VAL A CA 1
ATOM 608 C C . VAL A 1 81 ? 4.345 3.871 -6.641 1.00 97.31 81 VAL A C 1
ATOM 610 O O . VAL A 1 81 ? 4.046 4.986 -6.216 1.00 97.31 81 VAL A O 1
ATOM 613 N N . ARG A 1 82 ? 5.125 3.038 -5.944 1.00 96.44 82 ARG A N 1
ATOM 614 C CA . ARG A 1 82 ? 5.695 3.405 -4.646 1.00 96.44 82 ARG A CA 1
ATOM 615 C C . ARG A 1 82 ? 6.463 4.724 -4.748 1.00 96.44 82 ARG A C 1
ATOM 617 O O . ARG A 1 82 ? 7.328 4.876 -5.616 1.00 96.44 82 ARG A O 1
ATOM 624 N N . PHE A 1 83 ? 6.206 5.627 -3.806 1.00 95.75 83 PHE A N 1
ATOM 625 C CA . PHE A 1 83 ? 6.959 6.865 -3.645 1.00 95.75 83 PHE A CA 1
ATOM 626 C C . PHE A 1 83 ? 8.480 6.628 -3.678 1.00 95.75 83 PHE A C 1
ATOM 628 O O . PHE A 1 83 ? 8.996 5.693 -3.060 1.00 95.75 83 PHE A O 1
ATOM 635 N N . GLY A 1 84 ? 9.195 7.493 -4.402 1.00 95.25 84 GLY A N 1
ATOM 636 C CA . GLY A 1 84 ? 10.653 7.439 -4.530 1.00 95.25 84 GLY A CA 1
ATOM 637 C C . GLY A 1 84 ? 11.154 6.444 -5.580 1.00 95.25 84 GLY A C 1
ATOM 638 O O . GLY A 1 84 ? 12.349 6.150 -5.621 1.00 95.25 84 GLY A O 1
ATOM 639 N N . THR A 1 85 ? 10.269 5.907 -6.425 1.00 96.75 85 THR A N 1
ATOM 640 C CA . THR A 1 85 ? 10.666 5.024 -7.527 1.00 96.75 85 THR A CA 1
ATOM 641 C C . THR A 1 85 ? 11.285 5.834 -8.661 1.00 96.75 85 THR A C 1
ATOM 643 O O . THR A 1 85 ? 10.596 6.565 -9.371 1.00 96.75 85 THR A O 1
ATOM 646 N N . VAL A 1 86 ? 12.595 5.670 -8.845 1.00 96.56 86 VAL A N 1
ATOM 647 C CA . VAL A 1 86 ? 13.379 6.341 -9.887 1.00 96.56 86 VAL A CA 1
ATOM 648 C C . VAL A 1 86 ? 14.083 5.300 -10.750 1.00 96.56 86 VAL A C 1
ATOM 650 O O . VAL A 1 86 ? 14.765 4.412 -10.234 1.00 96.56 86 VAL A O 1
ATOM 653 N N . LEU A 1 87 ? 13.932 5.422 -12.066 1.00 95.88 87 LEU A N 1
ATOM 654 C CA . LEU A 1 87 ? 14.600 4.598 -13.069 1.00 95.88 87 LEU A CA 1
ATOM 655 C C . LEU A 1 87 ? 15.664 5.408 -13.825 1.00 95.88 87 LEU A C 1
ATOM 657 O O . LEU A 1 87 ? 15.536 6.621 -13.937 1.00 95.88 87 LEU A O 1
ATOM 661 N N . PRO A 1 88 ? 16.726 4.780 -14.361 1.00 94.31 88 PRO A N 1
ATOM 662 C CA . PRO A 1 88 ? 17.807 5.519 -15.016 1.00 94.31 88 PRO A CA 1
ATOM 663 C C . PRO A 1 88 ? 17.389 6.329 -16.251 1.00 94.31 88 PRO A C 1
ATOM 665 O O . PRO A 1 88 ? 17.988 7.363 -16.520 1.00 94.31 88 PRO A O 1
ATOM 668 N N . ASN A 1 89 ? 16.426 5.834 -17.035 1.00 94.31 89 ASN A N 1
ATOM 669 C CA . ASN A 1 89 ? 16.005 6.415 -18.313 1.00 94.31 89 ASN A CA 1
ATOM 670 C C . ASN A 1 89 ? 14.695 5.773 -18.813 1.00 94.31 89 ASN A C 1
ATOM 672 O O . ASN A 1 89 ? 14.229 4.774 -18.262 1.00 94.31 89 ASN A O 1
ATOM 676 N N . ASP A 1 90 ? 14.148 6.312 -19.903 1.00 95.69 90 ASP A N 1
ATOM 677 C CA . ASP A 1 90 ? 12.918 5.832 -20.547 1.00 95.69 90 ASP A CA 1
ATOM 678 C C . ASP A 1 90 ? 12.994 4.385 -21.040 1.00 95.69 90 ASP A C 1
ATOM 680 O O . ASP A 1 90 ? 11.986 3.688 -21.014 1.00 95.69 90 ASP A O 1
ATOM 684 N N . SER A 1 91 ? 14.171 3.894 -21.441 1.00 94.31 91 SER A N 1
ATOM 685 C CA . SER A 1 91 ? 14.337 2.492 -21.858 1.00 94.31 91 SER A CA 1
ATOM 686 C C . SER A 1 91 ? 14.093 1.529 -20.688 1.00 94.31 91 SER A C 1
ATOM 688 O O . SER A 1 91 ? 13.417 0.507 -20.832 1.00 94.31 91 SER A O 1
ATOM 690 N N . MET A 1 92 ? 14.544 1.900 -19.485 1.00 95.25 92 MET A N 1
ATOM 691 C CA . MET A 1 92 ? 14.241 1.145 -18.266 1.00 95.25 92 MET A CA 1
ATOM 692 C C . MET A 1 92 ? 12.763 1.256 -17.868 1.00 95.25 92 MET A C 1
ATOM 694 O O . MET A 1 92 ? 12.211 0.292 -17.342 1.00 95.25 92 MET A O 1
ATOM 698 N N . VAL A 1 93 ? 12.101 2.385 -18.148 1.00 97.12 93 VAL A N 1
ATOM 699 C CA . VAL A 1 93 ? 10.641 2.528 -17.976 1.00 97.12 93 VAL A CA 1
ATOM 700 C C . VAL A 1 93 ? 9.882 1.646 -18.978 1.00 97.12 93 VAL A C 1
ATOM 702 O O . VAL A 1 93 ? 8.926 0.976 -18.604 1.00 97.12 93 VAL A O 1
ATOM 705 N N . GLY A 1 94 ? 10.331 1.565 -20.231 1.00 96.00 94 GLY A N 1
ATOM 706 C CA . GLY A 1 94 ? 9.792 0.617 -21.210 1.00 96.00 94 GLY A CA 1
ATOM 707 C C . GLY A 1 94 ? 9.940 -0.829 -20.730 1.00 96.00 94 GLY A C 1
ATOM 708 O O . GLY A 1 94 ? 8.967 -1.574 -20.699 1.00 96.00 94 GLY A O 1
ATOM 709 N N . SER A 1 95 ? 11.123 -1.189 -20.221 1.00 93.06 95 SER A N 1
ATOM 710 C CA . SER A 1 95 ? 11.389 -2.518 -19.648 1.00 93.06 95 SER A CA 1
ATOM 711 C C . SER A 1 95 ? 10.507 -2.836 -18.432 1.00 93.06 95 SER A C 1
ATOM 713 O O . SER A 1 95 ? 10.082 -3.981 -18.276 1.00 93.06 95 SER A O 1
ATOM 715 N N . LEU A 1 96 ? 10.220 -1.842 -17.578 1.00 95.62 96 LEU A N 1
ATOM 716 C CA . LEU A 1 96 ? 9.259 -1.953 -16.471 1.00 95.62 96 LEU A CA 1
ATOM 717 C C . LEU A 1 96 ? 7.880 -2.384 -16.990 1.00 95.62 96 LEU A C 1
ATOM 719 O O . LEU A 1 96 ? 7.292 -3.323 -16.458 1.00 95.62 96 LEU A O 1
ATOM 723 N N . LEU A 1 97 ? 7.379 -1.706 -18.023 1.00 96.38 97 LEU A N 1
ATOM 724 C CA . LEU A 1 97 ? 6.061 -1.963 -18.600 1.00 96.38 97 LEU A CA 1
ATOM 725 C C . LEU A 1 97 ? 6.005 -3.304 -19.338 1.00 96.38 97 LEU A C 1
ATOM 727 O O . LEU A 1 97 ? 5.083 -4.083 -19.115 1.00 96.38 97 LEU A O 1
ATOM 731 N N . GLU A 1 98 ? 7.003 -3.612 -20.167 1.00 92.94 98 GLU A N 1
ATOM 732 C CA . GLU A 1 98 ? 7.065 -4.865 -20.928 1.00 92.94 98 GLU A CA 1
ATOM 733 C C . GLU A 1 98 ? 7.107 -6.087 -20.011 1.00 92.94 98 GLU A C 1
ATOM 735 O O . GLU A 1 98 ? 6.289 -6.998 -20.146 1.00 92.94 98 GLU A O 1
ATOM 740 N N . ARG A 1 99 ? 8.037 -6.093 -19.047 1.00 89.38 99 ARG A N 1
ATOM 741 C CA . ARG A 1 99 ? 8.227 -7.220 -18.123 1.00 89.38 99 ARG A CA 1
ATOM 742 C C . ARG A 1 99 ? 7.143 -7.288 -17.057 1.00 89.38 99 ARG A C 1
ATOM 744 O O . ARG A 1 99 ? 6.802 -8.377 -16.612 1.00 89.38 99 ARG A O 1
ATOM 751 N N . GLY A 1 100 ? 6.632 -6.135 -16.631 1.00 92.31 100 GLY A N 1
ATOM 752 C CA . GLY A 1 100 ? 5.583 -6.036 -15.626 1.00 92.31 100 GLY A CA 1
ATOM 753 C C . GLY A 1 100 ? 4.185 -6.307 -16.173 1.00 92.31 100 GLY A C 1
ATOM 754 O O . GLY A 1 100 ? 3.286 -6.571 -15.382 1.00 92.31 100 GLY A O 1
ATOM 755 N N . ALA A 1 101 ? 3.965 -6.273 -17.490 1.00 93.38 101 ALA A N 1
ATOM 756 C CA . ALA A 1 101 ? 2.628 -6.391 -18.069 1.00 93.38 101 ALA A CA 1
ATOM 757 C C . ALA A 1 101 ? 1.797 -7.586 -17.565 1.00 93.38 101 ALA A C 1
ATOM 759 O O . ALA A 1 101 ? 0.630 -7.356 -17.235 1.00 93.38 101 ALA A O 1
ATOM 760 N N . PRO A 1 102 ? 2.347 -8.811 -17.407 1.00 91.25 102 PRO A N 1
ATOM 761 C CA . PRO A 1 102 ? 1.567 -9.944 -16.907 1.00 91.25 102 PRO A CA 1
ATOM 762 C C . PRO A 1 102 ? 1.020 -9.741 -15.488 1.00 91.25 102 PRO A C 1
ATOM 764 O O . PRO A 1 102 ? -0.033 -10.281 -15.163 1.00 91.25 102 PRO A O 1
ATOM 767 N N . VAL A 1 103 ? 1.696 -8.945 -14.649 1.00 91.56 103 VAL A N 1
ATOM 768 C CA . VAL A 1 103 ? 1.249 -8.641 -13.278 1.00 91.56 103 VAL A CA 1
ATOM 769 C C . VAL A 1 103 ? 0.506 -7.305 -13.171 1.00 91.56 103 VAL A C 1
ATOM 771 O O . VAL A 1 103 ? -0.349 -7.152 -12.303 1.00 91.56 103 VAL A O 1
ATOM 774 N N . LEU A 1 104 ? 0.806 -6.340 -14.045 1.00 94.94 104 LEU A N 1
ATOM 775 C CA . LEU A 1 104 ? 0.238 -4.990 -14.018 1.00 94.94 104 LEU A CA 1
ATOM 776 C C . LEU A 1 104 ? -1.116 -4.917 -14.729 1.00 94.94 104 LEU A C 1
ATOM 778 O O . LEU A 1 104 ? -2.059 -4.361 -14.172 1.00 94.94 104 LEU A O 1
ATOM 782 N N . ALA A 1 105 ? -1.240 -5.481 -15.934 1.00 94.31 105 ALA A N 1
ATOM 783 C CA . ALA A 1 105 ? -2.448 -5.331 -16.745 1.00 94.31 105 ALA A CA 1
ATOM 784 C C . ALA A 1 105 ? -3.703 -5.950 -16.093 1.00 94.31 105 ALA A C 1
ATOM 786 O O . ALA A 1 105 ? -4.725 -5.260 -16.044 1.00 94.31 105 ALA A O 1
ATOM 787 N N . PRO A 1 106 ? -3.658 -7.173 -15.516 1.00 92.38 106 PRO A N 1
ATOM 788 C CA . PRO A 1 106 ? -4.825 -7.738 -14.837 1.00 92.38 106 PRO A CA 1
ATOM 789 C C . PRO A 1 106 ? -5.261 -6.907 -13.627 1.00 92.38 106 PRO A C 1
ATOM 791 O O . PRO A 1 106 ? -6.452 -6.685 -13.432 1.00 92.38 106 PRO A O 1
ATOM 794 N N . ARG A 1 107 ? -4.298 -6.395 -12.846 1.00 92.06 107 ARG A N 1
ATOM 795 C CA . ARG A 1 107 ? -4.574 -5.541 -11.681 1.00 92.06 107 ARG A CA 1
ATOM 796 C C . ARG A 1 107 ? -5.179 -4.209 -12.094 1.00 92.06 107 ARG A C 1
ATOM 798 O O . ARG A 1 107 ? -6.155 -3.766 -11.510 1.00 92.06 107 ARG A O 1
ATOM 805 N N . LEU A 1 108 ? -4.646 -3.580 -13.130 1.00 93.31 108 LEU A N 1
ATOM 806 C CA . LEU A 1 108 ? -5.189 -2.323 -13.624 1.00 93.31 108 LEU A CA 1
ATOM 807 C C . LEU A 1 108 ? -6.631 -2.486 -14.137 1.00 93.31 108 LEU A C 1
ATOM 809 O O . LEU A 1 108 ? -7.471 -1.632 -13.866 1.00 93.31 108 LEU A O 1
ATOM 813 N N . ALA A 1 109 ? -6.931 -3.596 -14.822 1.00 91.81 109 ALA A N 1
ATOM 814 C CA . ALA A 1 109 ? -8.287 -3.926 -15.261 1.00 91.81 109 ALA A CA 1
ATOM 815 C C . ALA A 1 109 ? -9.242 -4.197 -14.084 1.00 91.81 109 ALA A C 1
ATOM 817 O O . ALA A 1 109 ? -10.389 -3.759 -14.118 1.00 91.81 109 ALA A O 1
ATOM 818 N N . GLU A 1 110 ? -8.768 -4.870 -13.030 1.00 89.31 110 GLU A N 1
ATOM 819 C CA . GLU A 1 110 ? -9.517 -5.090 -11.785 1.00 89.31 110 GLU A CA 1
ATOM 820 C C . GLU A 1 110 ? -9.950 -3.757 -11.151 1.00 89.31 110 GLU A C 1
ATOM 822 O O . GLU A 1 110 ? -11.123 -3.582 -10.823 1.00 89.31 110 GLU A O 1
ATOM 827 N N . PHE A 1 111 ? -9.043 -2.783 -11.036 1.00 87.69 111 PHE A N 1
ATOM 828 C CA . PHE A 1 111 ? -9.323 -1.501 -10.374 1.00 87.69 111 PHE A CA 1
ATOM 829 C C . PHE A 1 111 ? -10.019 -0.452 -11.253 1.00 87.69 111 PHE A C 1
ATOM 831 O O . PHE A 1 111 ? -10.476 0.558 -10.727 1.00 87.69 111 PHE A O 1
ATOM 838 N N . ALA A 1 112 ? -10.169 -0.686 -12.559 1.00 88.06 112 ALA A N 1
ATOM 839 C CA . ALA A 1 112 ? -10.714 0.297 -13.504 1.00 88.06 112 ALA A CA 1
ATOM 840 C C . ALA A 1 112 ? -12.155 0.766 -13.221 1.00 88.06 112 ALA A C 1
ATOM 842 O O . ALA A 1 112 ? -12.575 1.780 -13.768 1.00 88.06 112 ALA A O 1
ATOM 843 N N . HIS A 1 113 ? -12.909 0.036 -12.397 1.00 88.44 113 HIS A N 1
ATOM 844 C CA . HIS A 1 113 ? -14.295 0.357 -12.023 1.00 88.44 113 HIS A CA 1
ATOM 845 C C . HIS A 1 113 ? -14.489 0.454 -10.508 1.00 88.44 113 HIS A C 1
ATOM 847 O O . HIS A 1 113 ? -15.594 0.239 -9.991 1.00 88.44 113 HIS A O 1
ATOM 853 N N . HIS A 1 114 ? -13.397 0.717 -9.796 1.00 92.69 114 HIS A N 1
ATOM 854 C CA . HIS A 1 114 ? -13.382 0.846 -8.353 1.00 92.69 114 HIS A CA 1
ATOM 855 C C . HIS A 1 114 ? -12.913 2.235 -7.937 1.00 92.69 114 HIS A C 1
ATOM 857 O O . HIS A 1 114 ? -12.275 2.954 -8.696 1.00 92.69 114 HIS A O 1
ATOM 863 N N . ILE A 1 115 ? -13.212 2.590 -6.696 1.00 92.50 115 ILE A N 1
ATOM 864 C CA . ILE A 1 115 ? -12.656 3.741 -5.995 1.00 92.50 115 ILE A CA 1
ATOM 865 C C . ILE A 1 115 ? -12.189 3.282 -4.619 1.00 92.50 115 ILE A C 1
ATOM 867 O O . ILE A 1 115 ? -12.793 2.387 -4.023 1.00 92.50 115 ILE A O 1
ATOM 871 N N . GLN A 1 116 ? -11.119 3.886 -4.112 1.00 94.12 116 GLN A N 1
ATOM 872 C CA . GLN A 1 116 ? -10.748 3.744 -2.710 1.00 94.12 116 GLN A CA 1
ATOM 873 C C . GLN A 1 116 ? -11.279 4.940 -1.916 1.00 94.12 116 GLN A C 1
ATOM 875 O O . GLN A 1 116 ? -11.060 6.088 -2.304 1.00 94.12 116 GLN A O 1
ATOM 880 N N . ILE A 1 117 ? -11.928 4.658 -0.788 1.00 94.75 117 ILE A N 1
ATOM 881 C CA . ILE A 1 117 ? -12.305 5.640 0.233 1.00 94.75 117 ILE A CA 1
ATOM 882 C C . ILE A 1 117 ? -11.613 5.262 1.542 1.00 94.75 117 ILE A C 1
ATOM 884 O O . ILE A 1 117 ? -11.670 4.105 1.953 1.00 94.75 117 ILE A O 1
ATOM 888 N N . GLU A 1 118 ? -10.986 6.228 2.209 1.00 95.56 118 GLU A N 1
ATOM 889 C CA . GLU A 1 118 ? -10.569 6.071 3.603 1.00 95.56 118 GLU A CA 1
ATOM 890 C C . GLU A 1 118 ? -11.714 6.514 4.519 1.00 95.56 118 GLU A C 1
ATOM 892 O O . GLU A 1 118 ? -12.176 7.655 4.441 1.00 95.56 118 GLU A O 1
ATOM 897 N N . LEU A 1 119 ? -12.171 5.620 5.390 1.00 96.88 119 LEU A N 1
ATOM 898 C CA . LEU A 1 119 ? -13.157 5.895 6.423 1.00 96.88 119 LEU A CA 1
ATOM 899 C C . LEU A 1 119 ? -12.472 5.933 7.788 1.00 96.88 119 LEU A C 1
ATOM 901 O O . LEU A 1 119 ? -12.033 4.910 8.313 1.00 96.88 119 LEU A O 1
ATOM 905 N N . ILE A 1 120 ? -12.455 7.117 8.394 1.00 97.38 120 ILE A N 1
ATOM 906 C CA . ILE A 1 120 ? -12.009 7.312 9.772 1.00 97.38 120 ILE A CA 1
ATOM 907 C C . ILE A 1 120 ? -13.246 7.464 10.647 1.00 97.38 120 ILE A C 1
ATOM 909 O O . ILE A 1 120 ? -14.053 8.369 10.433 1.00 97.38 120 ILE A O 1
ATOM 913 N N . VAL A 1 121 ? -13.378 6.595 11.645 1.00 97.62 121 VAL A N 1
ATOM 914 C CA . VAL A 1 121 ? -14.444 6.654 12.647 1.00 97.62 121 VAL A CA 1
ATOM 915 C C . VAL A 1 121 ? -13.836 7.055 13.979 1.00 97.62 121 VAL A C 1
ATOM 917 O O . VAL A 1 121 ? -12.877 6.433 14.436 1.00 97.62 121 VAL A O 1
ATOM 920 N N . SER A 1 122 ? -14.385 8.085 14.612 1.00 97.31 122 SER A N 1
ATOM 921 C CA . SER A 1 122 ? -13.903 8.599 15.899 1.00 97.31 122 SER A CA 1
ATOM 922 C C . SER A 1 122 ? -15.046 8.830 16.881 1.00 97.31 122 SER A C 1
ATOM 924 O O . SER A 1 122 ? -16.190 9.004 16.474 1.00 97.31 122 SER A O 1
ATOM 926 N N . TRP A 1 123 ? -14.738 8.819 18.175 1.00 97.19 123 TRP A N 1
ATOM 927 C CA . TRP A 1 123 ? -15.676 9.162 19.250 1.00 97.19 123 TRP A CA 1
ATOM 928 C C . TRP A 1 123 ? -15.218 10.416 19.999 1.00 97.19 123 TRP A C 1
ATOM 930 O O . TRP A 1 123 ? -14.073 10.862 19.869 1.00 97.19 123 TRP A O 1
ATOM 940 N N . ASN A 1 124 ? -16.085 10.964 20.848 1.00 96.31 124 ASN A N 1
ATOM 941 C CA . ASN A 1 124 ? -15.652 11.923 21.855 1.00 96.31 124 ASN A CA 1
ATOM 942 C C . ASN A 1 124 ? -15.007 11.173 23.033 1.00 96.31 124 ASN A C 1
ATOM 944 O O . ASN A 1 124 ? -15.696 10.604 23.880 1.00 96.31 124 ASN A O 1
ATOM 948 N N . LEU A 1 125 ? -13.673 11.172 23.088 1.00 94.94 125 LEU A N 1
ATOM 949 C CA . LEU A 1 125 ? -12.934 10.454 24.128 1.00 94.94 125 LEU A CA 1
ATOM 950 C C . LEU A 1 125 ? -13.265 10.962 25.541 1.00 94.94 125 LEU A C 1
ATOM 952 O O . LEU A 1 125 ? -13.332 10.155 26.463 1.00 94.94 125 LEU A O 1
ATOM 956 N N . ASP A 1 126 ? -13.530 12.257 25.721 1.00 95.38 126 ASP A N 1
ATOM 957 C CA . ASP A 1 126 ? -13.855 12.816 27.039 1.00 95.38 126 ASP A CA 1
ATOM 958 C C . ASP A 1 126 ? -15.231 12.346 27.531 1.00 95.38 126 ASP A C 1
ATOM 960 O O . ASP A 1 126 ? -15.432 12.132 28.727 1.00 95.38 126 ASP A O 1
ATOM 964 N N . GLU A 1 127 ? -16.190 12.153 26.622 1.00 95.12 127 GLU A N 1
ATOM 965 C CA . GLU A 1 127 ? -17.480 11.526 26.938 1.00 95.12 127 GLU A CA 1
ATOM 966 C C . GLU A 1 127 ? -17.308 10.060 27.323 1.00 95.12 127 GLU A C 1
ATOM 968 O O . GLU A 1 127 ? -17.816 9.637 28.360 1.00 95.12 127 GLU A O 1
ATOM 973 N N . VAL A 1 128 ? -16.539 9.307 26.535 1.00 95.19 128 VAL A N 1
ATOM 974 C CA . VAL A 1 128 ? -16.263 7.891 26.805 1.00 95.19 128 VAL A CA 1
ATOM 975 C C . VAL A 1 128 ? -15.559 7.719 28.153 1.00 95.19 128 VAL A C 1
ATOM 977 O O . VAL A 1 128 ? -15.958 6.877 28.952 1.00 95.19 128 VAL A O 1
ATOM 980 N N . LEU A 1 129 ? -14.558 8.548 28.455 1.00 95.06 129 LEU A N 1
ATOM 981 C CA . LEU A 1 129 ? -13.857 8.530 29.740 1.00 95.06 129 LEU A CA 1
ATOM 982 C C . LEU A 1 129 ? -14.777 8.879 30.911 1.00 95.06 129 LEU A C 1
ATOM 984 O O . LEU A 1 129 ? -14.660 8.262 31.968 1.00 95.06 129 LEU A O 1
ATOM 988 N N . ARG A 1 130 ? -15.697 9.839 30.744 1.00 94.94 130 ARG A N 1
ATOM 989 C CA . ARG A 1 130 ? -16.694 10.166 31.777 1.00 94.94 130 ARG A CA 1
ATOM 990 C C . ARG A 1 130 ? -17.627 8.998 32.063 1.00 94.94 130 ARG A C 1
ATOM 992 O O . ARG A 1 130 ? -17.924 8.744 33.224 1.00 94.94 130 ARG A O 1
ATOM 999 N N . GLU A 1 131 ? -18.059 8.284 31.031 1.00 93.81 131 GLU A N 1
ATOM 1000 C CA . GLU A 1 131 ? -18.884 7.088 31.197 1.00 93.81 131 GLU A CA 1
ATOM 1001 C C . GLU A 1 131 ? -18.122 5.952 31.873 1.00 93.81 131 GLU A C 1
ATOM 1003 O O . GLU A 1 131 ? -18.667 5.318 32.766 1.00 93.81 131 GLU A O 1
ATOM 1008 N N . ILE A 1 132 ? -16.866 5.715 31.482 1.00 95.06 132 ILE A N 1
ATOM 1009 C CA . ILE A 1 132 ? -16.010 4.710 32.128 1.00 95.06 132 ILE A CA 1
ATOM 1010 C C . ILE A 1 132 ? -15.789 5.082 33.595 1.00 95.06 132 ILE A C 1
ATOM 1012 O O . ILE A 1 132 ? -15.899 4.237 34.472 1.00 95.06 132 ILE A O 1
ATOM 1016 N N . ALA A 1 133 ? -15.534 6.356 33.896 1.00 93.00 133 ALA A N 1
ATOM 1017 C CA . ALA A 1 133 ? -15.339 6.822 35.267 1.00 93.00 133 ALA A CA 1
ATOM 1018 C C . ALA A 1 133 ? -16.569 6.627 36.172 1.00 93.00 133 ALA A C 1
ATOM 1020 O O . ALA A 1 133 ? -16.407 6.619 37.391 1.00 93.00 133 ALA A O 1
ATOM 1021 N N . ALA A 1 134 ? -17.765 6.498 35.590 1.00 93.50 134 ALA A N 1
ATOM 1022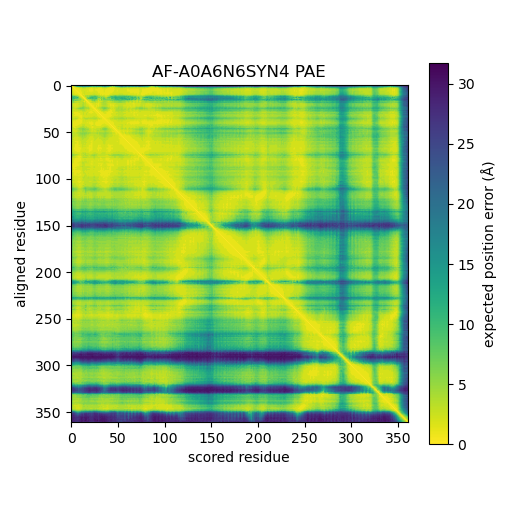 C CA . ALA A 1 134 ? -19.007 6.222 36.304 1.00 93.50 134 ALA A CA 1
ATOM 1023 C C . ALA A 1 134 ? -19.283 4.718 36.496 1.00 93.50 134 ALA A C 1
ATOM 1025 O O . ALA A 1 134 ? -20.234 4.373 37.190 1.00 93.50 134 ALA A O 1
ATOM 1026 N N . GLU A 1 135 ? -18.482 3.823 35.906 1.00 93.00 135 GLU A N 1
ATOM 1027 C CA . GLU A 1 135 ? -18.589 2.381 36.145 1.00 93.00 135 GLU A CA 1
ATOM 1028 C C . GLU A 1 135 ? -18.170 2.050 37.586 1.00 93.00 135 GLU A C 1
ATOM 1030 O O . GLU A 1 135 ? -17.127 2.514 38.055 1.00 93.00 135 GLU A O 1
ATOM 1035 N N . ASP A 1 136 ? -18.953 1.215 38.279 1.00 89.44 136 ASP A N 1
ATOM 1036 C CA . ASP A 1 136 ? -18.778 0.920 39.711 1.00 89.44 136 ASP A CA 1
ATOM 1037 C C . ASP A 1 136 ? -17.349 0.483 40.069 1.00 89.44 136 ASP A C 1
ATOM 1039 O O . ASP A 1 136 ? -16.783 0.919 41.073 1.00 89.44 136 ASP A O 1
ATOM 1043 N N . GLU A 1 137 ? -16.737 -0.359 39.233 1.00 88.19 137 GLU A N 1
ATOM 1044 C CA . GLU A 1 137 ? -15.382 -0.869 39.454 1.00 88.19 137 GLU A CA 1
ATOM 1045 C C . GLU A 1 137 ? -14.318 0.237 39.343 1.00 88.19 137 GLU A C 1
ATOM 1047 O O . GLU A 1 137 ? -13.412 0.314 40.178 1.00 88.19 137 GLU A O 1
ATOM 1052 N N . VAL A 1 138 ? -14.462 1.135 38.361 1.00 89.56 138 VAL A N 1
ATOM 1053 C CA . VAL A 1 138 ? -13.571 2.288 38.155 1.00 89.56 138 VAL A CA 1
ATOM 1054 C C . VAL A 1 138 ? -13.743 3.291 39.294 1.00 89.56 138 VAL A C 1
ATOM 1056 O O . VAL A 1 138 ? -12.754 3.776 39.844 1.00 89.56 138 VAL A O 1
ATOM 1059 N N . ALA A 1 139 ? -14.989 3.587 39.672 1.00 88.62 139 ALA A N 1
ATOM 1060 C CA . ALA A 1 139 ? -15.312 4.512 40.751 1.00 88.62 139 ALA A CA 1
ATOM 1061 C C . ALA A 1 139 ? -14.766 4.020 42.101 1.00 88.62 139 ALA A C 1
ATOM 1063 O O . ALA A 1 139 ? -14.166 4.805 42.841 1.00 88.62 139 ALA A O 1
ATOM 1064 N N . ARG A 1 140 ? -14.897 2.717 42.391 1.00 88.06 140 ARG A N 1
ATOM 1065 C CA . ARG A 1 140 ? -14.362 2.090 43.607 1.00 88.06 140 ARG A CA 1
ATOM 1066 C C . ARG A 1 140 ? -12.838 2.187 43.674 1.00 88.06 140 ARG A C 1
ATOM 1068 O O . ARG A 1 140 ? -12.313 2.739 44.636 1.00 88.06 140 ARG A O 1
ATOM 1075 N N . LEU A 1 141 ? -12.131 1.726 42.640 1.00 85.38 141 LEU A N 1
ATOM 1076 C CA . LEU A 1 141 ? -10.662 1.772 42.599 1.00 85.38 141 LEU A CA 1
ATOM 1077 C C . LEU A 1 141 ? -10.122 3.206 42.622 1.00 85.38 141 LEU A C 1
ATOM 1079 O O . LEU A 1 141 ? -9.071 3.472 43.203 1.00 85.38 141 LEU A O 1
ATOM 1083 N N . ARG A 1 142 ? -10.849 4.158 42.028 1.00 86.69 142 ARG A N 1
ATOM 1084 C CA . ARG A 1 142 ? -10.510 5.582 42.110 1.00 86.69 142 ARG A CA 1
ATOM 1085 C C . ARG A 1 142 ? -10.632 6.121 43.536 1.00 86.69 142 ARG A C 1
ATOM 1087 O O . ARG A 1 142 ? -9.781 6.911 43.940 1.00 86.69 142 ARG A O 1
ATOM 1094 N N . ALA A 1 143 ? -11.662 5.721 44.282 1.00 85.81 143 ALA A N 1
ATOM 1095 C CA . ALA A 1 143 ? -11.830 6.107 45.682 1.00 85.81 143 ALA A CA 1
ATOM 1096 C C . ALA A 1 143 ? -10.747 5.483 46.580 1.00 85.81 143 ALA A C 1
ATOM 1098 O O . ALA A 1 143 ? -10.165 6.187 47.401 1.00 85.81 143 ALA A O 1
ATOM 1099 N N . GLU A 1 144 ? -10.425 4.203 46.372 1.00 84.44 144 GLU A N 1
ATOM 1100 C CA . GLU A 1 144 ? -9.337 3.499 47.070 1.00 84.44 144 GLU A CA 1
ATOM 1101 C C . GLU A 1 144 ? -7.985 4.189 46.829 1.00 84.44 144 GLU A C 1
ATOM 1103 O O . GLU A 1 144 ? -7.305 4.575 47.778 1.00 84.44 144 GLU A O 1
ATOM 1108 N N . ALA A 1 145 ? -7.644 4.473 45.568 1.00 83.31 145 ALA A N 1
ATOM 1109 C CA . ALA A 1 145 ? -6.399 5.154 45.208 1.00 83.31 145 ALA A CA 1
ATOM 1110 C C . ALA A 1 145 ? -6.295 6.589 45.763 1.00 83.31 145 ALA A C 1
ATOM 1112 O O . ALA A 1 145 ? -5.188 7.095 45.949 1.00 83.31 145 ALA A O 1
ATOM 1113 N N . ALA A 1 146 ? -7.425 7.266 45.999 1.00 83.06 146 ALA A N 1
ATOM 1114 C CA . ALA A 1 146 ? -7.461 8.603 46.594 1.00 83.06 146 ALA A CA 1
ATOM 1115 C C . ALA A 1 146 ? -7.301 8.585 48.125 1.00 83.06 146 ALA A C 1
ATOM 1117 O O . ALA A 1 146 ? -6.893 9.593 48.701 1.00 83.06 146 ALA A O 1
ATOM 1118 N N . ALA A 1 147 ? -7.625 7.464 48.774 1.00 82.94 147 ALA A N 1
ATOM 1119 C CA . ALA A 1 147 ? -7.497 7.282 50.218 1.00 82.94 147 ALA A CA 1
ATOM 1120 C C . ALA A 1 147 ? -6.092 6.811 50.650 1.00 82.94 147 ALA A C 1
ATOM 1122 O O . ALA A 1 147 ? -5.755 6.892 51.831 1.00 82.94 147 ALA A O 1
ATOM 1123 N N . GLU A 1 148 ? -5.269 6.322 49.718 1.00 81.12 148 GLU A N 1
ATOM 1124 C CA . GLU A 1 148 ? -3.926 5.808 50.003 1.00 81.12 148 GLU A CA 1
ATOM 1125 C C . GLU A 1 148 ? -2.863 6.913 50.186 1.00 81.12 148 GLU A C 1
ATOM 1127 O O . GLU A 1 148 ? -2.865 7.917 49.465 1.00 81.12 148 GLU A O 1
ATOM 1132 N N . PRO A 1 149 ? -1.880 6.718 51.091 1.00 76.88 149 PRO A N 1
ATOM 1133 C CA . PRO A 1 149 ? -0.695 7.568 51.172 1.00 76.88 149 PRO A CA 1
ATOM 1134 C C . PRO A 1 149 ? 0.056 7.622 49.835 1.00 76.88 149 PRO A C 1
ATOM 1136 O O . PRO A 1 149 ? 0.150 6.624 49.116 1.00 76.88 149 PRO A O 1
ATOM 1139 N N . ALA A 1 150 ? 0.656 8.773 49.515 1.00 70.12 150 ALA A N 1
ATOM 1140 C CA . ALA A 1 150 ? 1.292 9.023 48.217 1.00 70.12 150 ALA A CA 1
ATOM 1141 C C . ALA A 1 150 ? 2.366 7.985 47.820 1.00 70.12 150 ALA A C 1
ATOM 1143 O O . ALA A 1 150 ? 2.566 7.754 46.627 1.00 70.12 150 ALA A O 1
ATOM 1144 N N . GLU A 1 151 ? 3.016 7.356 48.804 1.00 67.38 151 GLU A N 1
ATOM 1145 C CA . GLU A 1 151 ? 4.054 6.328 48.641 1.00 67.38 151 GLU A CA 1
ATOM 1146 C C . GLU A 1 151 ? 3.489 4.942 48.268 1.00 67.38 151 GLU A C 1
ATOM 1148 O O . GLU A 1 151 ? 4.164 4.179 47.579 1.00 67.38 151 GLU A O 1
ATOM 1153 N N . ALA A 1 152 ? 2.243 4.630 48.654 1.00 67.88 152 ALA A N 1
ATOM 1154 C CA . ALA A 1 152 ? 1.545 3.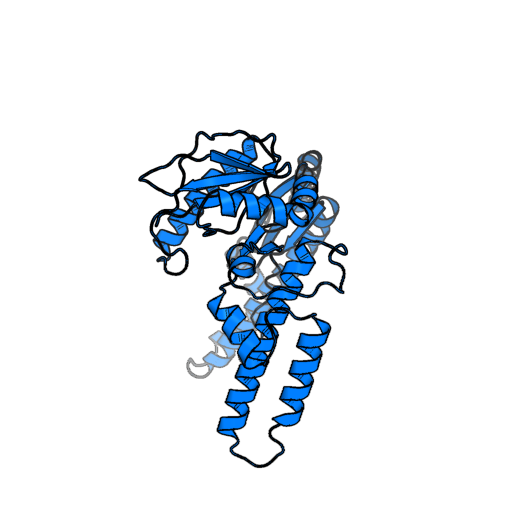380 48.317 1.00 67.88 152 ALA A CA 1
ATOM 1155 C C . ALA A 1 152 ? 0.684 3.500 47.040 1.00 67.88 152 ALA A C 1
ATOM 1157 O O . ALA A 1 152 ? 0.485 2.522 46.320 1.00 67.88 152 ALA A O 1
ATOM 1158 N N . ALA A 1 153 ? 0.270 4.723 46.693 1.00 69.75 153 ALA A N 1
ATOM 1159 C CA . ALA A 1 153 ? -0.666 5.011 45.606 1.00 69.75 153 ALA A CA 1
ATOM 1160 C C . ALA A 1 153 ? -0.159 4.692 44.181 1.00 69.75 153 ALA A C 1
ATOM 1162 O O . ALA A 1 153 ? -0.939 4.732 43.229 1.00 69.75 153 ALA A O 1
ATOM 1163 N N . ASN A 1 154 ? 1.130 4.388 43.980 1.00 74.88 154 ASN A N 1
ATOM 1164 C CA . ASN A 1 154 ? 1.661 4.081 42.643 1.00 74.88 154 ASN A CA 1
ATOM 1165 C C . ASN A 1 154 ? 1.082 2.784 42.053 1.00 74.88 154 ASN A C 1
ATOM 1167 O O . ASN A 1 154 ? 0.786 2.749 40.858 1.00 74.88 154 ASN A O 1
ATOM 1171 N N . GLY A 1 155 ? 0.887 1.745 42.872 1.00 81.38 155 GLY A N 1
ATOM 1172 C CA . GLY A 1 155 ? 0.285 0.484 42.422 1.00 81.38 155 GLY A CA 1
ATOM 1173 C C . GLY A 1 155 ? -1.181 0.665 42.025 1.00 81.38 155 GLY A C 1
ATOM 1174 O O . GLY A 1 155 ? -1.584 0.277 40.929 1.00 81.38 155 GLY A O 1
ATOM 1175 N N . SER A 1 156 ? -1.947 1.351 42.871 1.00 80.94 156 SER A N 1
ATOM 1176 C CA . SER A 1 156 ? -3.374 1.616 42.663 1.00 80.94 156 SER A CA 1
ATOM 1177 C C . SER A 1 156 ? -3.633 2.551 41.476 1.00 80.94 156 SER A C 1
ATOM 1179 O O . SER A 1 156 ? -4.545 2.308 40.687 1.00 80.94 156 SER A O 1
ATOM 1181 N N . ARG A 1 157 ? -2.781 3.565 41.248 1.00 82.50 157 ARG A N 1
ATOM 1182 C CA . ARG A 1 157 ? -2.841 4.409 40.036 1.00 82.50 157 ARG A CA 1
ATOM 1183 C C . ARG A 1 157 ? -2.563 3.621 38.759 1.00 82.50 157 ARG A C 1
ATOM 1185 O O . ARG A 1 157 ? -3.247 3.837 37.759 1.00 82.50 157 ARG A O 1
ATOM 1192 N N . LEU A 1 158 ? -1.574 2.724 38.778 1.00 87.69 158 LEU A N 1
ATOM 1193 C CA . LEU A 1 158 ? -1.274 1.866 37.631 1.00 87.69 158 LEU A CA 1
ATOM 1194 C C . LEU A 1 158 ? -2.450 0.928 37.332 1.00 87.69 158 LEU A C 1
ATOM 1196 O O . LEU A 1 158 ? -2.878 0.843 36.183 1.00 87.69 158 LEU A O 1
ATOM 1200 N N . ALA A 1 159 ? -3.006 0.282 38.361 1.00 88.12 159 ALA A N 1
ATOM 1201 C CA . ALA A 1 159 ? -4.167 -0.595 38.229 1.00 88.12 159 ALA A CA 1
ATOM 1202 C C . ALA A 1 159 ? -5.392 0.150 37.670 1.00 88.12 159 ALA A C 1
ATOM 1204 O O . ALA A 1 159 ? -6.017 -0.328 36.724 1.00 88.12 159 ALA A O 1
ATOM 1205 N N . LEU A 1 160 ? -5.685 1.352 38.182 1.00 89.62 160 LEU A N 1
ATOM 1206 C CA . LEU A 1 160 ? -6.757 2.209 37.668 1.00 89.62 160 LEU A CA 1
ATOM 1207 C C . LEU A 1 160 ? -6.530 2.573 36.194 1.00 89.62 160 LEU A C 1
ATOM 1209 O O . LEU A 1 160 ? -7.448 2.464 35.384 1.00 89.62 160 LEU A O 1
ATOM 1213 N N . GLY A 1 161 ? -5.305 2.962 35.829 1.00 91.38 161 GLY A N 1
ATOM 1214 C CA . GLY A 1 161 ? -4.945 3.277 34.446 1.00 91.38 161 GLY A CA 1
ATOM 1215 C C . GLY A 1 161 ? -5.132 2.088 33.501 1.00 91.38 161 GLY A C 1
ATOM 1216 O O . GLY A 1 161 ? -5.713 2.239 32.426 1.00 91.38 161 GLY A O 1
ATOM 1217 N N . MET A 1 162 ? -4.705 0.891 33.918 1.00 93.12 162 MET A N 1
ATOM 1218 C CA . MET A 1 162 ? -4.914 -0.345 33.157 1.00 93.12 162 MET A CA 1
ATOM 1219 C C . MET A 1 162 ? -6.400 -0.665 32.987 1.00 93.12 162 MET A C 1
ATOM 1221 O O . MET A 1 162 ? -6.823 -1.050 31.900 1.00 93.12 162 MET A O 1
ATOM 1225 N N . LEU A 1 163 ? -7.202 -0.483 34.036 1.00 93.31 163 LEU A N 1
ATOM 1226 C CA . LEU A 1 163 ? -8.630 -0.771 33.991 1.00 93.31 163 LEU A CA 1
ATOM 1227 C C . LEU A 1 163 ? -9.371 0.178 33.044 1.00 93.31 163 LEU A C 1
ATOM 1229 O O . LEU A 1 163 ? -10.147 -0.280 32.204 1.00 93.31 163 LEU A O 1
ATOM 1233 N N . VAL A 1 164 ? -9.067 1.477 33.109 1.00 94.19 164 VAL A N 1
ATOM 1234 C CA . VAL A 1 164 ? -9.604 2.473 32.170 1.00 94.19 164 VAL A CA 1
ATOM 1235 C C . VAL A 1 164 ? -9.198 2.131 30.737 1.00 94.19 164 VAL A C 1
ATOM 1237 O O . VAL A 1 164 ? -10.052 2.109 29.853 1.00 94.19 164 VAL A O 1
ATOM 1240 N N . LYS A 1 165 ? -7.924 1.795 30.496 1.00 93.69 165 LYS A N 1
ATOM 1241 C CA . LYS A 1 165 ? -7.446 1.417 29.159 1.00 93.69 165 LYS A CA 1
ATOM 1242 C C . LYS A 1 165 ? -8.168 0.178 28.621 1.00 93.69 165 LYS A C 1
ATOM 1244 O O . LYS A 1 165 ? -8.657 0.204 27.496 1.00 93.69 165 LYS A O 1
ATOM 1249 N N . ASN A 1 166 ? -8.333 -0.857 29.443 1.00 94.44 166 ASN A N 1
ATOM 1250 C CA . ASN A 1 166 ? -9.080 -2.060 29.074 1.00 94.44 166 ASN A CA 1
ATOM 1251 C C . ASN A 1 166 ? -10.560 -1.763 28.786 1.00 94.44 166 ASN A C 1
ATOM 1253 O O . ASN A 1 166 ? -11.157 -2.390 27.914 1.00 94.44 166 ASN A O 1
ATOM 1257 N N . ALA A 1 167 ? -11.184 -0.830 29.510 1.00 95.12 167 ALA A N 1
ATOM 1258 C CA . ALA A 1 167 ? -12.557 -0.410 29.237 1.00 95.12 167 ALA A CA 1
ATOM 1259 C C . ALA A 1 167 ? -12.671 0.338 27.897 1.00 95.12 167 ALA A C 1
ATOM 1261 O O . ALA A 1 167 ? -13.577 0.041 27.117 1.00 95.12 167 ALA A O 1
ATOM 1262 N N . ILE A 1 168 ? -11.723 1.234 27.591 1.00 95.81 168 ILE A N 1
ATOM 1263 C CA . ILE A 1 168 ? -11.631 1.907 26.285 1.00 95.81 168 ILE A CA 1
ATOM 1264 C C . ILE A 1 168 ? -11.489 0.871 25.169 1.00 95.81 168 ILE A C 1
ATOM 1266 O O . ILE A 1 168 ? -12.271 0.880 24.222 1.00 95.81 168 ILE A O 1
ATOM 1270 N N . ASP A 1 169 ? -10.521 -0.038 25.286 1.00 94.81 169 ASP A N 1
ATOM 1271 C CA . ASP A 1 169 ? -10.221 -1.005 24.229 1.00 94.81 169 ASP A CA 1
ATOM 1272 C C . ASP A 1 169 ? -11.396 -1.976 24.005 1.00 94.81 169 ASP A C 1
ATOM 1274 O O . ASP A 1 169 ? -11.791 -2.188 22.861 1.00 94.81 169 ASP A O 1
ATOM 1278 N N . ARG A 1 170 ? -12.065 -2.452 25.068 1.00 95.31 170 ARG A N 1
ATOM 1279 C CA . ARG A 1 170 ? -13.288 -3.274 24.944 1.00 95.31 170 ARG A CA 1
ATOM 1280 C C . ARG A 1 170 ? -14.413 -2.556 24.199 1.00 95.31 170 ARG A C 1
ATOM 1282 O O . ARG A 1 170 ? -15.015 -3.133 23.297 1.00 95.31 170 ARG A O 1
ATOM 1289 N N . ARG A 1 171 ? -14.708 -1.305 24.572 1.00 95.75 171 ARG A N 1
ATOM 1290 C CA . ARG A 1 171 ? -15.741 -0.497 23.899 1.00 95.75 171 ARG A CA 1
ATOM 1291 C C . ARG A 1 171 ? -15.377 -0.257 22.435 1.00 95.75 171 ARG A C 1
ATOM 1293 O O . ARG A 1 171 ? -16.250 -0.287 21.572 1.00 95.75 171 ARG A O 1
ATOM 1300 N N . ARG A 1 172 ? -14.088 -0.036 22.155 1.00 96.06 172 ARG A N 1
ATOM 1301 C CA . ARG A 1 172 ? -13.586 0.135 20.792 1.00 96.06 172 ARG A CA 1
ATOM 1302 C C . ARG A 1 172 ? -13.820 -1.115 19.959 1.00 96.06 172 ARG A C 1
ATOM 1304 O O . ARG A 1 172 ? -14.345 -1.006 18.857 1.00 96.06 172 ARG A O 1
ATOM 1311 N N . ASP A 1 173 ? -13.425 -2.271 20.477 1.00 95.25 173 ASP A N 1
ATOM 1312 C CA . ASP A 1 173 ? -13.482 -3.531 19.744 1.00 95.25 173 ASP A CA 1
ATOM 1313 C C . ASP A 1 173 ? -14.926 -3.937 19.421 1.00 95.25 173 ASP A C 1
ATOM 1315 O O . ASP A 1 173 ? -15.188 -4.388 18.304 1.00 95.25 173 ASP A O 1
ATOM 1319 N N . ASP A 1 174 ? -15.874 -3.696 20.334 1.00 95.69 174 ASP A N 1
ATOM 1320 C CA . ASP A 1 174 ? -17.306 -3.902 20.073 1.00 95.69 174 ASP A CA 1
ATOM 1321 C C . ASP A 1 174 ? -17.811 -3.017 18.920 1.00 95.69 174 ASP A C 1
ATOM 1323 O O . ASP A 1 174 ? -18.335 -3.513 17.916 1.00 95.69 174 ASP A O 1
ATOM 1327 N N . LEU A 1 175 ? -17.578 -1.702 19.010 1.00 96.25 175 LEU A N 1
ATOM 1328 C CA . LEU A 1 175 ? -17.988 -0.752 17.973 1.00 96.25 175 LEU A CA 1
ATOM 1329 C C . LEU A 1 175 ? -17.329 -1.063 16.628 1.00 96.25 175 LEU A C 1
ATOM 1331 O O . LEU A 1 175 ? -18.001 -1.102 15.597 1.00 96.25 175 LEU A O 1
ATOM 1335 N N . ARG A 1 176 ? -16.021 -1.331 16.627 1.00 95.56 176 ARG A N 1
ATOM 1336 C CA . ARG A 1 176 ? -15.262 -1.692 15.426 1.00 95.56 176 ARG A CA 1
ATOM 1337 C C . ARG A 1 176 ? -15.800 -2.975 14.802 1.00 95.56 176 ARG A C 1
ATOM 1339 O O . ARG A 1 176 ? -15.967 -3.020 13.585 1.00 95.56 176 ARG A O 1
ATOM 1346 N N . GLY A 1 177 ? -16.128 -3.985 15.608 1.00 95.19 177 GLY A N 1
ATOM 1347 C CA . GLY A 1 177 ? -16.749 -5.226 15.144 1.00 95.19 177 GLY A CA 1
ATOM 1348 C C . GLY A 1 177 ? -18.072 -4.980 14.418 1.00 95.19 177 GLY A C 1
ATOM 1349 O O . GLY A 1 177 ? -18.277 -5.493 13.315 1.00 95.19 177 GLY A O 1
ATOM 1350 N N . ARG A 1 178 ? -18.935 -4.127 14.983 1.00 96.00 178 ARG A N 1
ATOM 1351 C CA . ARG A 1 178 ? -20.210 -3.724 14.366 1.00 96.00 178 ARG A CA 1
ATOM 1352 C C . ARG A 1 178 ? -20.006 -2.951 13.061 1.00 96.00 178 ARG A C 1
ATOM 1354 O O . ARG A 1 178 ? -20.648 -3.276 12.063 1.00 96.00 178 ARG A O 1
ATOM 1361 N N . ILE A 1 179 ? -19.083 -1.986 13.040 1.00 96.50 179 ILE A N 1
ATOM 1362 C CA . ILE A 1 179 ? -18.747 -1.197 11.843 1.00 96.50 179 ILE A CA 1
ATOM 1363 C C . ILE A 1 179 ? -18.242 -2.113 10.720 1.00 96.50 179 ILE A C 1
ATOM 1365 O O . ILE A 1 179 ? -18.744 -2.065 9.598 1.00 96.50 179 ILE A O 1
ATOM 1369 N N . LEU A 1 180 ? -17.290 -3.001 11.018 1.00 95.69 180 LEU A N 1
ATOM 1370 C CA . LEU A 1 180 ? -16.749 -3.945 10.038 1.00 95.69 180 LEU A CA 1
ATOM 1371 C C . LEU A 1 180 ? -17.832 -4.884 9.496 1.00 95.69 180 LEU A C 1
ATOM 1373 O O . LEU A 1 180 ? -17.908 -5.094 8.285 1.00 95.69 180 LEU A O 1
ATOM 1377 N N . ALA A 1 181 ? -18.680 -5.435 10.367 1.00 95.50 181 ALA A N 1
ATOM 1378 C CA . ALA A 1 181 ? -19.778 -6.306 9.955 1.00 95.50 181 ALA A CA 1
ATOM 1379 C C . ALA A 1 181 ? -20.778 -5.582 9.040 1.00 95.50 181 ALA A C 1
ATOM 1381 O O . ALA A 1 181 ? -21.265 -6.169 8.075 1.00 95.50 181 ALA A O 1
ATOM 1382 N N . ALA A 1 182 ? -21.047 -4.302 9.308 1.00 95.25 182 ALA A N 1
ATOM 1383 C CA . ALA A 1 182 ? -21.959 -3.487 8.517 1.00 95.25 182 ALA A CA 1
ATOM 1384 C C . ALA A 1 182 ? -21.401 -3.100 7.139 1.00 95.25 182 ALA A C 1
ATOM 1386 O O . ALA A 1 182 ? -22.182 -3.023 6.191 1.00 95.25 182 ALA A O 1
ATOM 1387 N N . LEU A 1 183 ? -20.091 -2.848 7.030 1.00 95.25 183 LEU A N 1
ATOM 1388 C CA . LEU A 1 183 ? -19.467 -2.319 5.810 1.00 95.25 183 LEU A CA 1
ATOM 1389 C C . LEU A 1 183 ? -18.918 -3.396 4.867 1.00 95.25 183 LEU A C 1
ATOM 1391 O O . LEU A 1 183 ? -18.879 -3.183 3.657 1.00 95.25 183 LEU A O 1
ATOM 1395 N N . ARG A 1 184 ? -18.540 -4.573 5.380 1.00 94.56 184 ARG A N 1
ATOM 1396 C CA . ARG A 1 184 ? -18.054 -5.692 4.548 1.00 94.56 184 ARG A CA 1
ATOM 1397 C C . ARG A 1 184 ? -18.980 -6.066 3.378 1.00 94.56 184 ARG A C 1
ATOM 1399 O O . ARG A 1 184 ? -18.445 -6.328 2.309 1.00 94.56 184 ARG A O 1
ATOM 1406 N N . PRO A 1 185 ? -20.321 -6.091 3.514 1.00 94.19 185 PRO A N 1
ATOM 1407 C CA . PRO A 1 185 ? -21.205 -6.459 2.404 1.00 94.19 185 PRO A CA 1
ATOM 1408 C C . PRO A 1 185 ? -21.276 -5.427 1.272 1.00 94.19 185 PRO A C 1
ATOM 1410 O O . PRO A 1 185 ? -21.683 -5.772 0.166 1.00 94.19 185 PRO A O 1
ATOM 1413 N N . VAL A 1 186 ? -20.936 -4.163 1.548 1.00 93.69 186 VAL A N 1
ATOM 1414 C CA . VAL A 1 186 ? -21.043 -3.059 0.577 1.00 93.69 186 VAL A CA 1
ATOM 1415 C C . VAL A 1 186 ? -19.697 -2.684 -0.049 1.00 93.69 186 VAL A C 1
ATOM 1417 O O . VAL A 1 186 ? -19.668 -1.969 -1.048 1.00 93.69 186 VAL A O 1
ATOM 1420 N N . ALA A 1 187 ? -18.591 -3.193 0.499 1.00 94.75 187 ALA A N 1
ATOM 1421 C CA . ALA A 1 187 ? -17.252 -3.036 -0.052 1.00 94.75 187 ALA A CA 1
ATOM 1422 C C . ALA A 1 187 ? -16.839 -4.276 -0.861 1.00 94.75 187 ALA A C 1
ATOM 1424 O O . ALA A 1 187 ? -17.089 -5.409 -0.458 1.00 94.75 187 ALA A O 1
ATOM 1425 N N . ALA A 1 188 ? -16.183 -4.066 -2.002 1.00 93.88 188 ALA A N 1
ATOM 1426 C CA . ALA A 1 188 ? -15.569 -5.147 -2.773 1.00 93.88 188 ALA A CA 1
ATOM 1427 C C . ALA A 1 188 ? -14.362 -5.739 -2.032 1.00 93.88 188 ALA A C 1
ATOM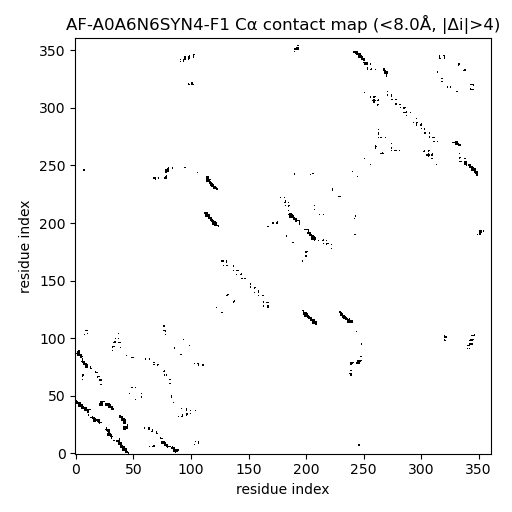 1429 O O . ALA A 1 188 ? -14.104 -6.938 -2.113 1.00 93.88 188 ALA A O 1
ATOM 1430 N N . ASP A 1 189 ? -13.642 -4.890 -1.299 1.00 94.00 189 ASP A N 1
ATOM 1431 C CA . ASP A 1 189 ? -12.551 -5.274 -0.413 1.00 94.00 189 ASP A CA 1
ATOM 1432 C C . ASP A 1 189 ? -12.384 -4.221 0.697 1.00 94.00 189 ASP A C 1
ATOM 1434 O O . ASP A 1 189 ? -12.830 -3.078 0.566 1.00 94.00 189 ASP A O 1
ATOM 1438 N N . LEU A 1 190 ? -11.748 -4.598 1.803 1.00 94.19 190 LEU A N 1
ATOM 1439 C CA . LEU A 1 190 ? -11.553 -3.749 2.975 1.00 94.19 190 LEU A CA 1
ATOM 1440 C C . LEU A 1 190 ? -10.193 -4.038 3.617 1.00 94.19 190 LEU A C 1
ATOM 1442 O O . LEU A 1 190 ? -9.818 -5.194 3.826 1.00 94.19 190 LEU A O 1
ATOM 1446 N N . VAL A 1 191 ? -9.453 -2.984 3.959 1.00 94.00 191 VAL A N 1
ATOM 1447 C CA . VAL A 1 191 ? -8.245 -3.058 4.793 1.00 94.00 191 VAL A CA 1
ATOM 1448 C C . VAL A 1 191 ? -8.496 -2.309 6.093 1.00 94.00 191 VAL A C 1
ATOM 1450 O O . VAL A 1 191 ? -8.952 -1.170 6.092 1.00 94.00 191 VAL A O 1
ATOM 1453 N N . ASP A 1 192 ? -8.200 -2.976 7.203 1.00 92.38 192 ASP A N 1
ATOM 1454 C CA . ASP A 1 192 ? -8.356 -2.437 8.547 1.00 92.38 192 ASP A CA 1
ATOM 1455 C C . ASP A 1 192 ? -7.002 -1.907 9.044 1.00 92.38 192 ASP A C 1
ATOM 1457 O O . ASP A 1 192 ? -6.090 -2.673 9.373 1.00 92.38 192 ASP A O 1
ATOM 1461 N N . ASN A 1 193 ? -6.838 -0.587 9.003 1.00 91.12 193 ASN A N 1
ATOM 1462 C CA . ASN A 1 193 ? -5.579 0.087 9.284 1.00 91.12 193 ASN A CA 1
ATOM 1463 C C . ASN A 1 193 ? -5.344 0.239 10.794 1.00 91.12 193 ASN A C 1
ATOM 1465 O O . ASN A 1 193 ? -6.257 0.194 11.620 1.00 91.12 193 ASN A O 1
ATOM 1469 N N . ALA A 1 194 ? -4.079 0.456 11.168 1.00 89.56 194 ALA A N 1
ATOM 1470 C CA . ALA A 1 194 ? -3.752 0.833 12.537 1.00 89.56 194 ALA A CA 1
ATOM 1471 C C . ALA A 1 194 ? -4.416 2.164 12.911 1.00 89.56 194 ALA A C 1
ATOM 1473 O O . ALA A 1 194 ? -4.533 3.087 12.099 1.00 89.56 194 ALA A O 1
ATOM 1474 N N . LEU A 1 195 ? -4.798 2.253 14.179 1.00 92.25 195 LEU A N 1
ATOM 1475 C CA . LEU A 1 195 ? -5.315 3.468 14.786 1.00 92.25 195 LEU A CA 1
ATOM 1476 C C . LEU A 1 195 ? -4.145 4.355 15.207 1.00 92.25 195 LEU A C 1
ATOM 1478 O O . LEU A 1 195 ? -3.108 3.855 15.646 1.00 92.25 195 LEU A O 1
ATOM 1482 N N . MET A 1 196 ? -4.312 5.667 15.065 1.00 87.88 196 MET A N 1
ATOM 1483 C CA . MET A 1 196 ? -3.256 6.629 15.392 1.00 87.88 196 MET A CA 1
ATOM 1484 C C . MET A 1 196 ? -3.283 7.057 16.861 1.00 87.88 196 MET A C 1
ATOM 1486 O O . MET A 1 196 ? -2.239 7.382 17.421 1.00 87.88 196 MET A O 1
ATOM 1490 N N . ASP A 1 197 ? -4.464 7.060 17.478 1.00 91.50 197 ASP A N 1
ATOM 1491 C CA . ASP A 1 197 ? -4.680 7.494 18.854 1.00 91.50 197 ASP A CA 1
ATOM 1492 C C . ASP A 1 197 ? -5.942 6.853 19.458 1.00 91.50 197 ASP A C 1
ATOM 1494 O O . ASP A 1 197 ? -6.675 6.117 18.791 1.00 91.50 197 ASP A O 1
ATOM 1498 N N . ASP A 1 198 ? -6.206 7.146 20.736 1.00 92.19 198 ASP A N 1
ATOM 1499 C CA . ASP A 1 198 ? -7.365 6.609 21.450 1.00 92.19 198 ASP A CA 1
ATOM 1500 C C . ASP A 1 198 ? -8.710 7.248 21.060 1.00 92.19 198 ASP A C 1
ATOM 1502 O O . ASP A 1 198 ? -9.755 6.751 21.483 1.00 92.19 198 ASP A O 1
ATOM 1506 N N . ARG A 1 199 ? -8.714 8.322 20.258 1.00 95.56 199 ARG A N 1
ATOM 1507 C CA . ARG A 1 199 ? -9.937 8.970 19.749 1.00 95.56 199 ARG A CA 1
ATOM 1508 C C . ARG A 1 199 ? -10.492 8.240 18.530 1.00 95.56 199 ARG A C 1
ATOM 1510 O O . ARG A 1 199 ? -11.690 8.331 18.262 1.00 95.56 199 ARG A O 1
ATOM 1517 N N . MET A 1 200 ? -9.637 7.525 17.800 1.00 96.50 200 MET A N 1
ATOM 1518 C CA . MET A 1 200 ? -10.051 6.681 16.686 1.00 96.50 200 MET A CA 1
ATOM 1519 C C . MET A 1 200 ? -10.667 5.367 17.177 1.00 96.50 200 MET A C 1
ATOM 1521 O O . MET A 1 200 ? -10.131 4.668 18.040 1.00 96.50 200 MET A O 1
ATOM 1525 N N . VAL A 1 201 ? -11.796 5.016 16.569 1.00 97.06 201 VAL A N 1
ATOM 1526 C CA . VAL A 1 201 ? -12.496 3.741 16.751 1.00 97.06 201 VAL A CA 1
ATOM 1527 C C . VAL A 1 201 ? -12.150 2.780 15.620 1.00 97.06 201 VAL A C 1
ATOM 1529 O O . VAL A 1 201 ? -11.861 1.611 15.865 1.00 97.06 201 VAL A O 1
ATOM 1532 N N . ALA A 1 202 ? -12.142 3.283 14.385 1.00 96.56 202 ALA A N 1
ATOM 1533 C CA . ALA A 1 202 ? -11.782 2.526 13.194 1.00 96.56 202 ALA A CA 1
ATOM 1534 C C . ALA A 1 202 ? -11.069 3.429 12.179 1.00 96.56 202 ALA A C 1
ATOM 1536 O O . ALA A 1 202 ? -11.359 4.622 12.084 1.00 96.56 202 ALA A O 1
ATOM 1537 N N . ASN A 1 203 ? -10.149 2.844 11.418 1.00 95.81 203 ASN A N 1
ATOM 1538 C CA . ASN A 1 203 ? -9.452 3.486 10.310 1.00 95.81 203 ASN A CA 1
ATOM 1539 C C . ASN A 1 203 ? -9.426 2.477 9.160 1.00 95.81 203 ASN A C 1
ATOM 1541 O O . ASN A 1 203 ? -8.712 1.481 9.244 1.00 95.81 203 ASN A O 1
ATOM 1545 N N . LEU A 1 204 ? -10.288 2.649 8.163 1.00 95.75 204 LEU A N 1
ATOM 1546 C CA . LEU A 1 204 ? -10.565 1.625 7.159 1.00 95.75 204 LEU A CA 1
ATOM 1547 C C . LEU A 1 204 ? -10.294 2.170 5.762 1.00 95.75 204 LEU A C 1
ATOM 1549 O O . LEU A 1 204 ? -10.880 3.179 5.381 1.00 95.75 204 LEU A O 1
ATOM 1553 N N . ALA A 1 205 ? -9.521 1.444 4.961 1.00 95.81 205 ALA A N 1
ATOM 1554 C CA . ALA A 1 205 ? -9.528 1.637 3.517 1.00 95.81 205 ALA A CA 1
ATOM 1555 C C . ALA A 1 205 ? -10.592 0.721 2.909 1.00 95.81 205 ALA A C 1
ATOM 1557 O O . ALA A 1 205 ? -10.589 -0.492 3.134 1.00 95.81 205 ALA A O 1
ATOM 1558 N N . LEU A 1 206 ? -11.502 1.295 2.131 1.00 95.56 206 LEU A N 1
ATOM 1559 C CA . LEU A 1 206 ? -12.615 0.603 1.492 1.00 95.56 206 LEU A CA 1
ATOM 1560 C C . LEU A 1 206 ? -12.435 0.650 -0.017 1.00 95.56 206 LEU A C 1
ATOM 1562 O O . LEU A 1 206 ? -12.309 1.732 -0.590 1.00 95.56 206 LEU A O 1
ATOM 1566 N N . LEU A 1 207 ? -12.457 -0.514 -0.660 1.00 95.00 207 LEU A N 1
ATOM 1567 C CA . LEU A 1 207 ? -12.532 -0.619 -2.107 1.00 95.00 207 LEU A CA 1
ATOM 1568 C C . LEU A 1 207 ? -14.001 -0.739 -2.495 1.00 95.00 207 LEU A C 1
ATOM 1570 O O . LEU A 1 207 ? -14.643 -1.758 -2.236 1.00 95.00 207 LEU A O 1
ATOM 1574 N N . LEU A 1 208 ? -14.543 0.301 -3.112 1.00 94.69 208 LEU A N 1
ATOM 1575 C CA . LEU A 1 208 ? -15.933 0.341 -3.548 1.00 94.69 208 LEU A CA 1
ATOM 1576 C C . LEU A 1 208 ? -15.986 0.212 -5.064 1.00 94.69 208 LEU A C 1
ATOM 1578 O O . LEU A 1 208 ? -15.141 0.750 -5.771 1.00 94.69 208 LEU A O 1
ATOM 1582 N N . ARG A 1 209 ? -17.002 -0.473 -5.584 1.00 91.81 209 ARG A N 1
ATOM 1583 C CA . ARG A 1 209 ? -17.341 -0.364 -7.010 1.00 91.81 209 ARG A CA 1
ATOM 1584 C C . ARG A 1 209 ? -17.907 1.034 -7.243 1.00 91.81 209 ARG A C 1
ATOM 1586 O O . ARG A 1 209 ? -18.713 1.474 -6.431 1.00 91.81 209 ARG A O 1
ATOM 1593 N N . GLU A 1 210 ? -17.579 1.694 -8.351 1.00 82.69 210 GLU A N 1
ATOM 1594 C CA . GLU A 1 210 ? -18.073 3.057 -8.641 1.00 82.69 210 GLU A CA 1
ATOM 1595 C C . GLU A 1 210 ? -19.602 3.169 -8.518 1.00 82.69 210 GLU A C 1
ATOM 1597 O O . GLU A 1 210 ? -20.129 4.062 -7.861 1.00 82.69 210 GLU A O 1
ATOM 1602 N N . ARG A 1 211 ? -20.335 2.190 -9.063 1.00 77.25 211 ARG A N 1
ATOM 1603 C CA . ARG A 1 211 ? -21.808 2.126 -8.985 1.00 77.25 211 ARG A CA 1
ATOM 1604 C C . ARG A 1 211 ? -22.354 1.750 -7.598 1.00 77.25 211 ARG A C 1
ATOM 1606 O O . ARG A 1 211 ? -23.562 1.747 -7.404 1.00 77.25 211 ARG A O 1
ATOM 1613 N N . GLY A 1 212 ? -21.487 1.364 -6.665 1.00 76.88 212 GLY A N 1
ATOM 1614 C CA . GLY A 1 212 ? -21.827 0.961 -5.299 1.00 76.88 212 GLY A CA 1
ATOM 1615 C C . GLY A 1 212 ? -21.734 2.090 -4.271 1.00 76.88 212 GLY A C 1
ATOM 1616 O O . GLY A 1 212 ? -22.118 1.866 -3.126 1.00 76.88 212 GLY A O 1
ATOM 1617 N N . SER A 1 213 ? -21.265 3.286 -4.653 1.00 78.94 213 SER A N 1
ATOM 1618 C CA . SER A 1 213 ? -21.083 4.405 -3.714 1.00 78.94 213 SER A CA 1
ATOM 1619 C C . SER A 1 213 ? -22.382 4.789 -2.998 1.00 78.94 213 SER A C 1
ATOM 1621 O O . SER A 1 213 ? -22.388 4.927 -1.783 1.00 78.94 213 SER A O 1
ATOM 1623 N N . GLU A 1 214 ? -23.516 4.836 -3.706 1.00 87.19 214 GLU A N 1
ATOM 1624 C CA . GLU A 1 214 ? -24.812 5.156 -3.085 1.00 87.19 214 GLU A CA 1
ATOM 1625 C C . GLU A 1 214 ? -25.261 4.113 -2.050 1.00 87.19 214 GLU A C 1
ATOM 1627 O O . GLU A 1 214 ? -25.937 4.438 -1.074 1.00 87.19 214 GLU A O 1
ATOM 1632 N N . LEU A 1 215 ? -24.922 2.838 -2.272 1.00 91.00 215 LEU A N 1
ATOM 1633 C CA . LEU A 1 215 ? -25.228 1.768 -1.325 1.00 91.00 215 LEU A CA 1
ATOM 1634 C C . LEU A 1 215 ? -24.362 1.901 -0.070 1.00 91.00 215 LEU A C 1
ATOM 1636 O O . LEU A 1 215 ? -24.861 1.702 1.038 1.00 91.00 215 LEU A O 1
ATOM 1640 N N . PHE A 1 216 ? -23.088 2.253 -0.248 1.00 93.94 216 PHE A N 1
ATOM 1641 C CA . PHE A 1 216 ? -22.184 2.553 0.853 1.00 93.94 216 PHE A CA 1
ATOM 1642 C C . PHE A 1 216 ? -22.695 3.736 1.684 1.00 93.94 216 PHE A C 1
ATOM 1644 O O . PHE A 1 216 ? -22.849 3.584 2.894 1.00 93.94 216 PHE A O 1
ATOM 1651 N N . ASP A 1 217 ? -23.056 4.853 1.047 1.00 92.44 217 ASP A N 1
ATOM 1652 C CA . ASP A 1 217 ? -23.554 6.047 1.741 1.00 92.44 217 ASP A CA 1
ATOM 1653 C C . ASP A 1 217 ? -24.827 5.743 2.546 1.00 92.44 217 ASP A C 1
ATOM 1655 O O . ASP A 1 217 ? -24.928 6.093 3.723 1.00 92.44 217 ASP A O 1
ATOM 1659 N N . LYS A 1 218 ? -25.778 5.004 1.953 1.00 94.00 218 LYS A N 1
ATOM 1660 C CA . LYS A 1 218 ? -26.994 4.547 2.649 1.00 94.00 218 LYS A CA 1
ATOM 1661 C C . LYS A 1 218 ? -26.672 3.659 3.845 1.00 94.00 218 LYS A C 1
ATOM 1663 O O . LYS A 1 218 ? -27.277 3.816 4.905 1.00 94.00 218 LYS A O 1
ATOM 1668 N N . ARG A 1 219 ? -25.733 2.719 3.692 1.00 95.38 219 ARG A N 1
ATOM 1669 C CA . ARG A 1 219 ? -25.358 1.814 4.783 1.00 95.38 219 ARG A CA 1
ATOM 1670 C C . ARG A 1 219 ? -24.634 2.554 5.905 1.00 95.38 219 ARG A C 1
ATOM 1672 O O . ARG A 1 219 ? -24.847 2.214 7.064 1.00 95.38 219 ARG A O 1
ATOM 1679 N N . LEU A 1 220 ? -23.822 3.556 5.574 1.00 94.62 220 LEU A N 1
ATOM 1680 C CA . LEU A 1 220 ? -23.131 4.393 6.550 1.00 94.62 220 LEU A CA 1
ATOM 1681 C C . LEU A 1 220 ? -24.117 5.258 7.347 1.00 94.62 220 LEU A C 1
ATOM 1683 O O . LEU A 1 220 ? -24.016 5.301 8.567 1.00 94.62 220 LEU A O 1
ATOM 1687 N N . ALA A 1 221 ? -25.103 5.868 6.681 1.00 93.50 221 ALA A N 1
ATOM 1688 C CA . ALA A 1 221 ? -26.162 6.629 7.346 1.00 93.50 221 ALA A CA 1
ATOM 1689 C C . ALA A 1 221 ? -26.979 5.752 8.310 1.00 93.50 221 ALA A C 1
ATOM 1691 O O . ALA A 1 221 ? -27.178 6.113 9.466 1.00 93.50 221 ALA A O 1
ATOM 1692 N N . GLN A 1 222 ? -27.373 4.553 7.870 1.00 94.75 222 GLN A N 1
ATOM 1693 C CA . GLN A 1 222 ? -28.069 3.594 8.730 1.00 94.75 222 GLN A CA 1
ATOM 1694 C C . GLN A 1 222 ? -27.213 3.177 9.938 1.00 94.75 222 GLN A C 1
ATOM 1696 O O . GLN A 1 222 ? -27.719 3.050 11.048 1.00 94.75 222 GLN A O 1
ATOM 1701 N N . LEU A 1 223 ? -25.911 2.961 9.732 1.00 95.12 223 LEU A N 1
ATOM 1702 C CA . LEU A 1 223 ? -24.987 2.604 10.805 1.00 95.12 223 LEU A CA 1
ATOM 1703 C C . LEU A 1 223 ? -24.840 3.731 11.840 1.00 95.12 223 LEU A C 1
ATOM 1705 O O . LEU A 1 223 ? -24.749 3.442 13.030 1.00 95.12 223 LEU A O 1
ATOM 1709 N N . ASP A 1 224 ? -24.828 4.992 11.407 1.00 94.50 224 ASP A N 1
ATOM 1710 C CA . ASP A 1 224 ? -24.784 6.150 12.305 1.00 94.50 224 ASP A CA 1
ATOM 1711 C C . ASP A 1 224 ? -26.050 6.244 13.177 1.00 94.50 224 ASP A C 1
ATOM 1713 O O . ASP A 1 224 ? -25.960 6.413 14.398 1.00 94.50 224 ASP A O 1
ATOM 1717 N N . GLU A 1 225 ? -27.227 6.006 12.586 1.00 93.69 225 GLU A N 1
ATOM 1718 C CA . GLU A 1 225 ? -28.501 5.908 13.313 1.00 93.69 225 GLU A CA 1
ATOM 1719 C C . GLU A 1 225 ? -28.507 4.738 14.317 1.00 93.69 225 GLU A C 1
ATOM 1721 O O . GLU A 1 225 ? -28.844 4.923 15.489 1.00 93.69 225 GLU A O 1
ATOM 1726 N N . GLU A 1 226 ? -28.066 3.541 13.901 1.00 93.69 226 GLU A N 1
ATOM 1727 C CA . GLU A 1 226 ? -27.939 2.340 14.751 1.00 93.69 226 GLU A CA 1
ATOM 1728 C C . GLU A 1 226 ? -26.963 2.536 15.934 1.00 93.69 226 GLU A C 1
ATOM 1730 O O . GLU A 1 226 ? -27.017 1.804 16.932 1.00 93.69 226 GLU A O 1
ATOM 1735 N N . LEU A 1 227 ? -26.043 3.499 15.820 1.00 91.94 227 LEU A N 1
ATOM 1736 C CA . LEU A 1 227 ? -25.048 3.856 16.835 1.00 91.94 227 LEU A CA 1
ATOM 1737 C C . LEU A 1 227 ? -25.400 5.146 17.593 1.00 91.94 227 LEU A C 1
ATOM 1739 O O . LEU A 1 227 ? -24.625 5.601 18.438 1.00 91.94 227 LEU A O 1
ATOM 1743 N N . GLY A 1 228 ? -26.589 5.697 17.342 1.00 89.19 228 GLY A N 1
ATOM 1744 C CA . GLY A 1 228 ? -27.154 6.823 18.077 1.00 89.19 228 GLY A CA 1
ATOM 1745 C C . GLY A 1 228 ? -26.439 8.153 17.844 1.00 89.19 228 GLY A C 1
ATOM 1746 O O . GLY A 1 228 ? -26.456 8.992 18.742 1.00 89.19 228 GLY A O 1
ATOM 1747 N N . GLY A 1 229 ? -25.766 8.337 16.701 1.00 83.38 229 GLY A N 1
ATOM 1748 C CA . GLY A 1 229 ? -25.088 9.593 16.345 1.00 83.38 229 GLY A CA 1
ATOM 1749 C C . GLY A 1 229 ? -23.927 9.978 17.272 1.00 83.38 229 GLY A C 1
ATOM 1750 O O . GLY A 1 229 ? -23.565 11.148 17.381 1.00 83.38 229 GLY A O 1
ATOM 1751 N N . ARG A 1 230 ? -23.363 9.004 17.999 1.00 88.50 230 ARG A N 1
ATOM 1752 C CA . ARG A 1 230 ? -22.284 9.220 18.984 1.00 88.50 230 ARG A CA 1
ATOM 1753 C C . ARG A 1 230 ? -20.881 9.183 18.379 1.00 88.50 230 ARG A C 1
ATOM 1755 O O . ARG A 1 230 ? -19.898 9.433 19.079 1.00 88.50 230 ARG A O 1
ATOM 1762 N N . LEU A 1 231 ? -20.784 8.809 17.107 1.00 95.56 231 LEU A N 1
ATOM 1763 C CA . LEU A 1 231 ? -19.534 8.680 16.376 1.00 95.56 231 LEU A CA 1
ATOM 1764 C C . LEU A 1 231 ? -19.456 9.740 15.283 1.00 95.56 231 LEU A C 1
ATOM 1766 O O . LEU A 1 231 ? -20.458 10.217 14.768 1.00 95.56 231 LEU A O 1
ATOM 1770 N N . SER A 1 232 ? -18.234 10.091 14.911 1.00 95.81 232 SER A N 1
ATOM 1771 C CA . SER A 1 232 ? -17.946 10.924 13.755 1.00 95.81 232 SER A CA 1
ATOM 1772 C C . SER A 1 232 ? -17.347 10.051 12.660 1.00 95.81 232 SER A C 1
ATOM 1774 O O . SER A 1 232 ? -16.273 9.470 12.846 1.00 95.81 232 SER A O 1
ATOM 1776 N N . PHE A 1 233 ? -18.050 9.966 11.531 1.00 96.31 233 PHE A N 1
ATOM 1777 C CA . PHE A 1 233 ? -17.623 9.257 10.328 1.00 96.31 233 PHE A CA 1
ATOM 1778 C C . PHE A 1 233 ? -17.048 10.254 9.318 1.00 96.31 233 PHE A C 1
ATOM 1780 O O . PHE A 1 233 ? -17.758 11.119 8.809 1.00 96.31 233 PHE A O 1
ATOM 1787 N N . ARG A 1 234 ? -15.755 10.134 9.004 1.00 96.00 234 ARG A N 1
ATOM 1788 C CA . ARG A 1 234 ? -15.078 10.963 8.001 1.00 96.00 234 ARG A CA 1
ATOM 1789 C C . ARG A 1 234 ? -14.645 10.109 6.816 1.00 96.00 234 ARG A C 1
ATOM 1791 O O . ARG A 1 234 ? -13.728 9.304 6.952 1.00 96.00 234 ARG A O 1
ATOM 1798 N N . CYS A 1 235 ? -15.266 10.339 5.663 1.00 95.38 235 CYS A N 1
ATOM 1799 C CA . CYS A 1 235 ? -14.883 9.723 4.393 1.00 95.38 235 CYS A CA 1
ATOM 1800 C C . CYS A 1 235 ? -13.899 10.622 3.633 1.00 95.38 235 CYS A C 1
ATOM 1802 O O . CYS A 1 235 ? -14.125 11.826 3.512 1.00 95.38 235 CYS A O 1
ATOM 1804 N N . ILE A 1 236 ? -12.815 10.047 3.115 1.00 93.44 236 ILE A N 1
ATOM 1805 C CA . ILE A 1 236 ? -11.789 10.744 2.332 1.00 93.44 236 ILE A CA 1
ATOM 1806 C C . ILE A 1 236 ? -11.576 9.985 1.025 1.00 93.44 236 ILE A C 1
ATOM 1808 O O . ILE A 1 236 ? -11.187 8.819 1.040 1.00 93.44 236 ILE A O 1
ATOM 1812 N N . GLY A 1 237 ? -11.795 10.651 -0.105 1.00 90.62 237 GLY A N 1
ATOM 1813 C CA . GLY A 1 237 ? -11.492 10.118 -1.429 1.00 90.62 237 GLY A CA 1
ATOM 1814 C C . GLY A 1 237 ? -12.377 10.700 -2.533 1.00 90.62 237 GLY A C 1
ATOM 1815 O O . GLY A 1 237 ? -13.092 11.672 -2.279 1.00 90.62 237 GLY A O 1
ATOM 1816 N N . PRO A 1 238 ? -12.318 10.138 -3.754 1.00 90.69 238 PRO A N 1
ATOM 1817 C CA . PRO A 1 238 ? -11.560 8.939 -4.133 1.00 90.69 238 PRO A CA 1
ATOM 1818 C C . PRO A 1 238 ? -10.038 9.121 -4.006 1.00 90.69 238 PRO A C 1
ATOM 1820 O O . PRO A 1 238 ? -9.508 10.180 -4.330 1.00 90.69 238 PRO A O 1
ATOM 1823 N N . LEU A 1 239 ? -9.343 8.090 -3.520 1.00 91.75 239 LEU A N 1
ATOM 1824 C CA . LEU A 1 239 ? -7.886 8.066 -3.339 1.00 91.75 239 LEU A CA 1
ATOM 1825 C C . LEU A 1 239 ? -7.221 7.047 -4.274 1.00 91.75 239 LEU A C 1
ATOM 1827 O O . LEU A 1 239 ? -7.866 6.064 -4.654 1.00 91.75 239 LEU A O 1
ATOM 1831 N N . PRO A 1 240 ? -5.926 7.216 -4.606 1.00 90.94 240 PRO A N 1
ATOM 1832 C CA . PRO A 1 240 ? -5.165 6.159 -5.261 1.00 90.94 240 PRO A CA 1
ATOM 1833 C C . PRO A 1 240 ? -5.149 4.885 -4.413 1.00 90.94 240 PRO A C 1
ATOM 1835 O O . PRO A 1 240 ? -5.100 4.950 -3.184 1.00 90.94 240 PRO A O 1
ATOM 1838 N N . PHE A 1 241 ? -5.132 3.724 -5.071 1.00 91.50 241 PHE A N 1
ATOM 1839 C CA . PHE A 1 241 ? -5.297 2.409 -4.438 1.00 91.50 241 PHE A CA 1
ATOM 1840 C C . PHE A 1 241 ? -4.097 1.929 -3.597 1.00 91.50 241 PHE A C 1
ATOM 1842 O O . PHE A 1 241 ? -3.805 0.736 -3.590 1.00 91.50 241 PHE A O 1
ATOM 1849 N N . TYR A 1 242 ? -3.369 2.803 -2.892 1.00 91.00 242 TYR A N 1
ATOM 1850 C CA . TYR A 1 242 ? -2.149 2.430 -2.160 1.00 91.00 242 TYR A CA 1
ATOM 1851 C C . TYR A 1 242 ? -2.374 1.283 -1.162 1.00 91.00 242 TYR A C 1
ATOM 1853 O O . TYR A 1 242 ? -1.491 0.440 -0.988 1.00 91.00 242 TYR A O 1
ATOM 1861 N N . SER A 1 243 ? -3.564 1.208 -0.555 1.00 92.19 243 SER A N 1
ATOM 1862 C CA . SER A 1 243 ? -3.905 0.162 0.415 1.00 92.19 243 SER A CA 1
ATOM 1863 C C . SER A 1 243 ? -4.143 -1.204 -0.236 1.00 92.19 243 SER A C 1
ATOM 1865 O O . SER A 1 243 ? -3.888 -2.235 0.388 1.00 92.19 243 SER A O 1
ATOM 1867 N N . PHE A 1 244 ? -4.579 -1.236 -1.498 1.00 93.31 244 PHE A N 1
ATOM 1868 C CA . PHE A 1 244 ? -4.942 -2.471 -2.204 1.00 93.31 244 PHE A CA 1
ATOM 1869 C C . PHE A 1 244 ? -3.887 -2.915 -3.221 1.00 93.31 244 PHE A C 1
ATOM 1871 O O . PHE A 1 244 ? -3.627 -4.111 -3.353 1.00 93.31 244 PHE A O 1
ATOM 1878 N N . ALA A 1 245 ? -3.256 -1.967 -3.911 1.00 93.50 245 ALA A N 1
ATOM 1879 C CA . ALA A 1 245 ? -2.299 -2.220 -4.973 1.00 93.50 245 ALA A CA 1
ATOM 1880 C C . ALA A 1 245 ? -1.312 -1.056 -5.141 1.00 93.50 245 ALA A C 1
ATOM 1882 O O . ALA A 1 245 ? -1.612 -0.041 -5.762 1.00 93.50 245 ALA A O 1
ATOM 1883 N N . THR A 1 246 ? -0.089 -1.252 -4.655 1.00 95.25 246 THR A N 1
ATOM 1884 C CA . THR A 1 246 ? 1.062 -0.386 -4.923 1.00 95.25 246 THR A CA 1
ATOM 1885 C C . THR A 1 246 ? 2.070 -1.125 -5.794 1.00 95.25 246 THR A C 1
ATOM 1887 O O . THR A 1 246 ? 2.501 -2.232 -5.461 1.00 95.25 246 THR A O 1
ATOM 1890 N N . VAL A 1 247 ? 2.477 -0.514 -6.904 1.00 96.00 247 VAL A N 1
ATOM 1891 C CA . VAL A 1 247 ? 3.519 -1.051 -7.781 1.00 96.00 247 VAL A CA 1
ATOM 1892 C C . VAL A 1 247 ? 4.885 -0.797 -7.162 1.00 96.00 247 VAL A C 1
ATOM 1894 O O . VAL A 1 247 ? 5.281 0.329 -6.862 1.00 96.00 247 VAL A O 1
ATOM 1897 N N . GLU A 1 248 ? 5.630 -1.875 -7.003 1.00 95.00 248 GLU A N 1
ATOM 1898 C CA . GLU A 1 248 ? 6.964 -1.904 -6.450 1.00 95.00 248 GLU A CA 1
ATOM 1899 C C . GLU A 1 248 ? 7.970 -2.288 -7.522 1.00 95.00 248 GLU A C 1
ATOM 1901 O O . GLU A 1 248 ? 7.880 -3.364 -8.114 1.00 95.00 248 GLU A O 1
ATOM 1906 N N . VAL A 1 249 ? 8.965 -1.426 -7.722 1.00 94.50 249 VAL A N 1
ATOM 1907 C CA . VAL A 1 249 ? 10.023 -1.645 -8.707 1.00 94.50 249 VAL A CA 1
ATOM 1908 C C . VAL A 1 249 ? 11.351 -1.872 -7.999 1.00 94.50 249 VAL A C 1
ATOM 1910 O O . VAL A 1 249 ? 11.737 -1.103 -7.118 1.00 94.50 249 VAL A O 1
ATOM 1913 N N . THR A 1 250 ? 12.058 -2.936 -8.377 1.00 93.06 250 THR A N 1
ATOM 1914 C CA . THR A 1 250 ? 13.402 -3.243 -7.872 1.00 93.06 250 THR A CA 1
ATOM 1915 C C . THR A 1 250 ? 14.373 -3.413 -9.032 1.00 93.06 250 THR A C 1
ATOM 1917 O O . THR A 1 250 ? 14.152 -4.224 -9.929 1.00 93.06 250 THR A O 1
ATOM 1920 N N . LEU A 1 251 ? 15.479 -2.668 -8.981 1.00 92.25 251 LEU A N 1
ATOM 1921 C CA . LEU A 1 251 ? 16.612 -2.830 -9.888 1.00 92.25 251 LEU A CA 1
ATOM 1922 C C . LEU A 1 251 ? 17.684 -3.682 -9.196 1.00 92.25 251 LEU A C 1
ATOM 1924 O O . LEU A 1 251 ? 18.285 -3.231 -8.214 1.00 92.25 251 LEU A O 1
ATOM 1928 N N . PRO A 1 252 ? 17.915 -4.923 -9.644 1.00 91.56 252 PRO A N 1
ATOM 1929 C CA . PRO A 1 252 ? 18.919 -5.781 -9.044 1.00 91.56 252 PRO A CA 1
ATOM 1930 C C . PRO A 1 252 ? 20.324 -5.251 -9.356 1.00 91.56 252 PRO A C 1
ATOM 1932 O O . PRO A 1 252 ? 20.642 -4.845 -10.470 1.00 91.56 252 PRO A O 1
ATOM 1935 N N . SER A 1 253 ? 21.204 -5.278 -8.355 1.00 92.81 253 SER A N 1
ATOM 1936 C CA . SER A 1 253 ? 22.603 -4.893 -8.537 1.00 92.81 253 SER A CA 1
ATOM 1937 C C . SER A 1 253 ? 23.420 -6.088 -9.014 1.00 92.81 253 SER A C 1
ATOM 1939 O O . SER A 1 253 ? 23.565 -7.066 -8.273 1.00 92.81 253 SER A O 1
ATOM 1941 N N . PHE A 1 254 ? 24.036 -5.988 -10.198 1.00 94.69 254 PHE A N 1
ATOM 1942 C CA . PHE A 1 254 ? 24.951 -7.026 -10.684 1.00 94.69 254 PHE A CA 1
ATOM 1943 C C . PHE A 1 254 ? 26.043 -7.337 -9.663 1.00 94.69 254 PHE A C 1
ATOM 1945 O O . PHE A 1 254 ? 26.291 -8.502 -9.394 1.00 94.69 254 PHE A O 1
ATOM 1952 N N . LYS A 1 255 ? 26.637 -6.331 -9.010 1.00 95.56 255 LYS A N 1
ATOM 1953 C CA . LYS A 1 255 ? 27.670 -6.555 -7.984 1.00 95.56 255 LYS A CA 1
ATOM 1954 C C . LYS A 1 255 ? 27.177 -7.465 -6.850 1.00 95.56 255 LYS A C 1
ATOM 1956 O O . LYS A 1 255 ? 27.916 -8.339 -6.406 1.00 95.56 255 LYS A O 1
ATOM 1961 N N . VAL A 1 256 ? 25.939 -7.273 -6.394 1.00 95.50 256 VAL A N 1
ATOM 1962 C CA . VAL A 1 256 ? 25.336 -8.063 -5.307 1.00 95.50 256 VAL A CA 1
ATOM 1963 C C . VAL A 1 256 ? 25.013 -9.485 -5.771 1.00 95.50 256 VAL A C 1
ATOM 1965 O O . VAL A 1 256 ? 25.365 -10.446 -5.086 1.00 95.50 256 VAL A O 1
ATOM 1968 N N . ILE A 1 257 ? 24.400 -9.629 -6.950 1.00 96.06 257 ILE A N 1
ATOM 1969 C CA . ILE A 1 257 ? 24.080 -10.935 -7.544 1.00 96.06 257 ILE A CA 1
ATOM 1970 C C . ILE A 1 257 ? 25.362 -11.729 -7.851 1.00 96.06 257 ILE A C 1
ATOM 1972 O O . ILE A 1 257 ? 25.466 -12.907 -7.508 1.00 96.06 257 ILE A O 1
ATOM 1976 N N . ASP A 1 258 ? 26.371 -11.073 -8.427 1.00 96.19 258 ASP A N 1
ATOM 1977 C CA . ASP A 1 258 ? 27.672 -11.648 -8.773 1.00 96.19 258 ASP A CA 1
ATOM 1978 C C . ASP A 1 258 ? 28.429 -12.128 -7.526 1.00 96.19 258 ASP A C 1
ATOM 1980 O O . ASP A 1 258 ? 28.982 -13.229 -7.499 1.00 96.19 258 ASP A O 1
ATOM 1984 N N . GLN A 1 259 ? 28.398 -11.338 -6.450 1.00 96.25 259 GLN A N 1
ATOM 1985 C CA . GLN A 1 259 ? 28.977 -11.742 -5.174 1.00 96.25 259 GLN A CA 1
ATOM 1986 C C . GLN A 1 259 ? 28.255 -12.968 -4.599 1.00 96.25 259 GLN A C 1
ATOM 1988 O O . GLN A 1 259 ? 28.910 -13.928 -4.191 1.00 96.25 259 GLN A O 1
ATOM 1993 N N . ALA A 1 260 ? 26.919 -12.976 -4.612 1.00 96.12 260 ALA A N 1
ATOM 1994 C CA . ALA A 1 260 ? 26.121 -14.083 -4.092 1.00 96.12 260 ALA A CA 1
ATOM 1995 C C . ALA A 1 260 ? 26.354 -15.392 -4.870 1.00 96.12 260 ALA A C 1
ATOM 1997 O O . ALA A 1 260 ? 26.606 -16.434 -4.255 1.00 96.12 260 ALA A O 1
ATOM 1998 N N . ARG A 1 261 ? 26.370 -15.351 -6.215 1.00 95.69 261 ARG A N 1
ATOM 1999 C CA . ARG A 1 261 ? 26.675 -16.542 -7.033 1.00 95.69 261 ARG A CA 1
ATOM 2000 C C . ARG A 1 261 ? 28.078 -17.076 -6.753 1.00 95.69 261 ARG A C 1
ATOM 2002 O O . ARG A 1 261 ? 28.244 -18.286 -6.634 1.00 95.69 261 ARG A O 1
ATOM 2009 N N . ARG A 1 262 ? 29.083 -16.205 -6.575 1.00 95.50 262 ARG A N 1
ATOM 2010 C CA . ARG A 1 262 ? 30.463 -16.620 -6.266 1.00 95.50 262 ARG A CA 1
ATOM 2011 C C . ARG A 1 262 ? 30.558 -17.241 -4.878 1.00 95.50 262 ARG A C 1
ATOM 2013 O O . ARG A 1 262 ? 31.221 -18.263 -4.721 1.00 95.50 262 ARG A O 1
ATOM 2020 N N . THR A 1 263 ? 29.860 -16.681 -3.888 1.00 95.44 263 THR A N 1
ATOM 2021 C CA . THR A 1 263 ? 29.778 -17.249 -2.534 1.00 95.44 263 THR A CA 1
ATOM 2022 C C . THR A 1 263 ? 29.191 -18.662 -2.541 1.00 95.44 263 THR A C 1
ATOM 2024 O O . THR A 1 263 ? 29.701 -19.529 -1.831 1.00 95.44 263 THR A O 1
ATOM 2027 N N . LEU A 1 264 ? 28.190 -18.929 -3.385 1.00 94.62 264 LEU A N 1
ATOM 2028 C CA . LEU A 1 264 ? 27.633 -20.272 -3.577 1.00 94.62 264 LEU A CA 1
ATOM 2029 C C . LEU A 1 264 ? 28.372 -21.113 -4.630 1.00 94.62 264 LEU A C 1
ATOM 2031 O O . LEU A 1 264 ? 27.994 -22.255 -4.854 1.00 94.62 264 LEU A O 1
ATOM 2035 N N . ARG A 1 265 ? 29.449 -20.603 -5.241 1.00 94.56 265 ARG A N 1
ATOM 2036 C CA . ARG A 1 265 ? 30.225 -21.286 -6.295 1.00 94.56 265 ARG A CA 1
ATOM 2037 C C . ARG A 1 265 ? 29.376 -21.698 -7.509 1.00 94.56 265 ARG A C 1
ATOM 2039 O O . ARG A 1 265 ? 29.592 -22.758 -8.091 1.00 94.56 265 ARG A O 1
ATOM 2046 N N . LEU A 1 266 ? 28.411 -20.860 -7.877 1.00 93.94 266 LEU A N 1
ATOM 2047 C CA . LEU A 1 266 ? 27.549 -21.033 -9.045 1.00 93.94 266 LEU A CA 1
ATOM 2048 C C . LEU A 1 266 ? 28.138 -20.337 -10.285 1.00 93.94 266 LEU A C 1
ATOM 2050 O O . LEU A 1 266 ? 28.868 -19.343 -10.183 1.00 93.94 266 LEU A O 1
ATOM 2054 N N . GLY A 1 267 ? 27.797 -20.870 -11.461 1.00 91.56 267 GLY A N 1
ATOM 2055 C CA . GLY A 1 267 ? 28.179 -20.321 -12.764 1.00 91.56 267 GLY A CA 1
ATOM 2056 C C . GLY A 1 267 ? 27.431 -19.034 -13.133 1.00 91.56 267 GLY A C 1
ATOM 2057 O O . GLY A 1 267 ? 26.804 -18.392 -12.292 1.00 91.56 267 GLY A O 1
ATOM 2058 N N . ALA A 1 268 ? 27.504 -18.646 -14.410 1.00 89.38 268 ALA A N 1
ATOM 2059 C CA . ALA A 1 268 ? 26.786 -17.480 -14.940 1.00 89.38 268 ALA A CA 1
ATOM 2060 C C . ALA A 1 268 ? 25.267 -17.703 -15.056 1.00 89.38 268 ALA A C 1
ATOM 2062 O O . ALA A 1 268 ? 24.522 -16.741 -15.218 1.00 89.38 268 ALA A O 1
ATOM 2063 N N . SER A 1 269 ? 24.807 -18.949 -14.943 1.00 91.31 269 SER A N 1
ATOM 2064 C CA . SER A 1 269 ? 23.400 -19.304 -14.797 1.00 91.31 269 SER A CA 1
ATOM 2065 C C . SER A 1 269 ? 23.225 -20.508 -13.868 1.00 91.31 269 SER A C 1
ATOM 2067 O O . SER A 1 269 ? 24.166 -21.278 -13.657 1.00 91.31 269 SER A O 1
ATOM 2069 N N . ALA A 1 270 ? 22.039 -20.651 -13.272 1.00 91.31 270 ALA A N 1
ATOM 2070 C CA . ALA A 1 270 ? 21.663 -21.817 -12.465 1.00 91.31 270 ALA A CA 1
ATOM 2071 C C . ALA A 1 270 ? 20.139 -21.975 -12.394 1.00 91.31 270 ALA A C 1
ATOM 2073 O O . ALA A 1 270 ? 19.415 -20.977 -12.402 1.00 91.31 270 ALA A O 1
ATOM 2074 N N . ARG A 1 271 ? 19.626 -23.205 -12.263 1.00 90.94 271 ARG A N 1
ATOM 2075 C CA . ARG A 1 271 ? 18.204 -23.425 -11.949 1.00 90.94 271 ARG A CA 1
ATOM 2076 C C . ARG A 1 271 ? 17.950 -23.187 -10.462 1.00 90.94 271 ARG A C 1
ATOM 2078 O O . ARG A 1 271 ? 18.848 -23.336 -9.634 1.00 90.94 271 ARG A O 1
ATOM 2085 N N . LEU A 1 272 ? 16.703 -22.887 -10.091 1.00 89.44 272 LEU A N 1
ATOM 2086 C CA . LEU A 1 272 ? 16.339 -22.695 -8.678 1.00 89.44 272 LEU A CA 1
ATOM 2087 C C . LEU A 1 272 ? 16.638 -23.948 -7.836 1.00 89.44 272 LEU A C 1
ATOM 2089 O O . LEU A 1 272 ? 17.104 -23.841 -6.700 1.00 89.44 272 LEU A O 1
ATOM 2093 N N . ALA A 1 273 ? 16.416 -25.136 -8.408 1.00 89.38 273 ALA A N 1
ATOM 2094 C CA . ALA A 1 273 ? 16.759 -26.410 -7.783 1.00 89.38 273 ALA A CA 1
ATOM 2095 C C . ALA A 1 273 ? 18.268 -26.532 -7.505 1.00 89.38 273 ALA A C 1
ATOM 2097 O O . ALA A 1 273 ? 18.648 -26.963 -6.415 1.00 89.38 273 ALA A O 1
ATOM 2098 N N . ASP A 1 274 ? 19.117 -26.076 -8.430 1.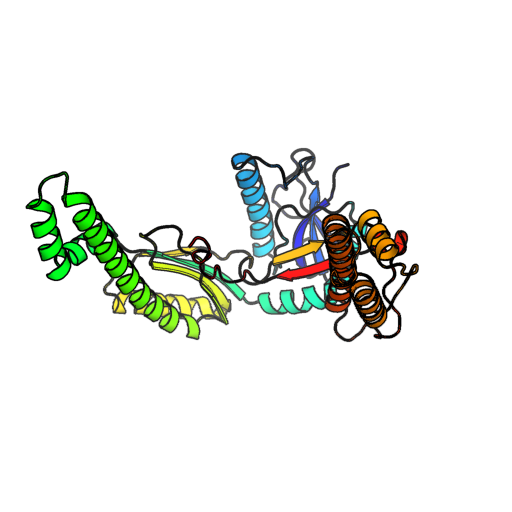00 91.81 274 ASP A N 1
ATOM 2099 C CA . ASP A 1 274 ? 20.576 -26.107 -8.278 1.00 91.81 274 ASP A CA 1
ATOM 2100 C C . ASP A 1 274 ? 21.033 -25.167 -7.159 1.00 91.81 274 ASP A C 1
ATOM 2102 O O . ASP A 1 274 ? 21.834 -25.559 -6.310 1.00 91.81 274 ASP A O 1
ATOM 2106 N N . ILE A 1 275 ? 20.470 -23.953 -7.097 1.00 93.00 275 ILE A N 1
ATOM 2107 C CA . ILE A 1 275 ? 20.747 -22.983 -6.025 1.00 93.00 275 ILE A CA 1
ATOM 2108 C C . ILE A 1 275 ? 20.421 -23.607 -4.658 1.00 93.00 275 ILE A C 1
ATOM 2110 O O . ILE A 1 275 ? 21.251 -23.584 -3.743 1.00 93.00 275 ILE A O 1
ATOM 2114 N N . LYS A 1 276 ? 19.235 -24.223 -4.530 1.00 92.69 276 LYS A N 1
ATOM 2115 C CA . LYS A 1 276 ? 18.782 -24.908 -3.306 1.00 92.69 276 LYS A CA 1
ATOM 2116 C C . LYS A 1 276 ? 19.682 -26.096 -2.948 1.00 92.69 276 LYS A C 1
ATOM 2118 O O . LYS A 1 276 ? 20.072 -26.237 -1.788 1.00 92.69 276 LYS A O 1
ATOM 2123 N N . ALA A 1 277 ? 20.044 -26.933 -3.920 1.00 92.56 277 ALA A N 1
ATOM 2124 C CA . ALA A 1 277 ? 20.886 -28.110 -3.705 1.00 92.56 277 ALA A CA 1
ATOM 2125 C C . ALA A 1 277 ? 22.313 -27.738 -3.272 1.00 92.56 277 ALA A C 1
ATOM 2127 O O . ALA A 1 277 ? 22.860 -28.333 -2.338 1.00 92.56 277 ALA A O 1
ATOM 2128 N N . VAL A 1 278 ? 22.909 -26.728 -3.911 1.00 93.00 278 VAL A N 1
ATOM 2129 C CA . VAL A 1 278 ? 24.253 -26.241 -3.581 1.00 93.00 278 VAL A CA 1
ATOM 2130 C C . VAL A 1 278 ? 24.284 -25.615 -2.190 1.00 93.00 278 VAL A C 1
ATOM 2132 O O . VAL A 1 278 ? 25.180 -25.936 -1.408 1.00 93.00 278 VAL A O 1
ATOM 2135 N N . TYR A 1 279 ? 23.287 -24.801 -1.836 1.00 93.38 279 TYR A N 1
ATOM 2136 C CA . TYR A 1 279 ? 23.178 -24.237 -0.491 1.00 93.38 279 TYR A CA 1
ATOM 2137 C C . TYR A 1 279 ? 23.093 -25.327 0.588 1.00 93.38 279 TYR A C 1
ATOM 2139 O O . TYR A 1 279 ? 23.904 -25.322 1.515 1.00 93.38 279 TYR A O 1
ATOM 2147 N N . ARG A 1 280 ? 22.196 -26.317 0.434 1.00 91.56 280 ARG A N 1
ATOM 2148 C CA . ARG A 1 280 ? 22.067 -27.446 1.381 1.00 91.56 280 ARG A CA 1
ATOM 2149 C C . ARG A 1 280 ? 23.394 -28.185 1.569 1.00 91.56 280 ARG A C 1
ATOM 2151 O O . ARG A 1 280 ? 23.799 -28.445 2.699 1.00 91.56 280 ARG A O 1
ATOM 2158 N N . ARG A 1 281 ? 24.109 -28.458 0.471 1.00 91.62 281 ARG A N 1
ATOM 2159 C CA . ARG A 1 281 ? 25.425 -29.117 0.494 1.00 91.62 281 ARG A CA 1
ATOM 2160 C C . ARG A 1 281 ? 26.481 -28.286 1.231 1.00 91.62 281 ARG A C 1
ATOM 2162 O O . ARG A 1 281 ? 27.303 -28.850 1.949 1.00 91.62 281 ARG A O 1
ATOM 2169 N N . LEU A 1 282 ? 26.496 -26.965 1.039 1.00 88.44 282 LEU A N 1
ATOM 2170 C CA . LEU A 1 282 ? 27.458 -26.069 1.691 1.00 88.44 282 LEU A CA 1
ATOM 2171 C C . LEU A 1 282 ? 27.172 -25.909 3.189 1.00 88.44 282 LEU A C 1
ATOM 2173 O O . LEU A 1 282 ? 28.119 -25.926 3.971 1.00 88.44 282 LEU A O 1
ATOM 2177 N N . ILE A 1 283 ? 25.902 -25.827 3.597 1.00 87.38 283 ILE A N 1
ATOM 2178 C CA . ILE A 1 283 ? 25.516 -25.782 5.016 1.00 87.38 283 ILE A CA 1
ATOM 2179 C C . ILE A 1 283 ? 25.892 -27.081 5.732 1.00 87.38 283 ILE A C 1
ATOM 2181 O O . ILE A 1 283 ? 26.534 -27.023 6.774 1.00 87.38 283 ILE A O 1
ATOM 2185 N N . GLN A 1 284 ? 25.604 -28.250 5.149 1.00 83.69 284 GLN A N 1
ATOM 2186 C CA . GLN A 1 284 ? 25.979 -29.544 5.742 1.00 83.69 284 GLN A CA 1
ATOM 2187 C C . GLN A 1 284 ? 27.497 -29.702 5.928 1.00 83.69 284 GLN A C 1
ATOM 2189 O O . GLN A 1 284 ? 27.950 -30.296 6.901 1.00 83.69 284 GLN A O 1
ATOM 2194 N N . ARG A 1 285 ? 28.308 -29.152 5.014 1.00 78.19 285 ARG A N 1
ATOM 2195 C CA . ARG A 1 285 ? 29.780 -29.188 5.115 1.00 78.19 285 ARG A CA 1
ATOM 2196 C C . ARG A 1 285 ? 30.354 -28.229 6.157 1.00 78.19 285 ARG A C 1
ATOM 2198 O O . ARG A 1 285 ? 31.500 -28.409 6.555 1.00 78.19 285 ARG A O 1
ATOM 2205 N N . HIS A 1 286 ? 29.595 -27.211 6.548 1.00 69.00 286 HIS A N 1
ATOM 2206 C CA . HIS A 1 286 ? 30.029 -26.142 7.447 1.00 69.00 286 HIS A CA 1
ATOM 2207 C C . HIS A 1 286 ? 29.172 -26.059 8.721 1.00 69.00 286 HIS A C 1
ATOM 2209 O O . HIS A 1 286 ? 29.191 -25.027 9.387 1.00 69.00 286 HIS A O 1
ATOM 2215 N N . HIS A 1 287 ? 28.427 -27.122 9.050 1.00 60.38 287 HIS A N 1
ATOM 2216 C CA . HIS A 1 287 ? 27.634 -27.187 10.276 1.00 60.38 287 HIS A CA 1
ATOM 2217 C C . HIS A 1 287 ? 28.568 -27.118 11.502 1.00 60.38 287 HIS A C 1
ATOM 2219 O O . HIS A 1 287 ? 29.592 -27.811 11.501 1.00 60.38 287 HIS A O 1
ATOM 2225 N N . PRO A 1 288 ? 28.249 -26.301 12.523 1.00 56.16 288 PRO A N 1
ATOM 2226 C CA . PRO A 1 288 ? 29.130 -26.000 13.660 1.00 56.16 288 PRO A CA 1
ATOM 2227 C C . PRO A 1 288 ? 29.465 -27.188 14.583 1.00 56.16 288 PRO A C 1
ATOM 2229 O O . PRO A 1 288 ? 30.278 -27.026 15.485 1.00 56.16 288 PRO A O 1
ATOM 2232 N N . ASP A 1 289 ? 28.925 -28.382 14.330 1.00 52.47 289 ASP A N 1
ATOM 2233 C CA . ASP A 1 289 ? 29.215 -29.602 15.104 1.00 52.47 289 ASP A CA 1
ATOM 2234 C C . ASP A 1 289 ? 30.524 -30.304 14.698 1.00 52.47 289 ASP A C 1
ATOM 2236 O O . ASP A 1 289 ? 30.897 -31.325 15.271 1.00 52.47 289 ASP A O 1
ATOM 2240 N N . ARG A 1 290 ? 31.244 -29.778 13.700 1.00 55.19 290 ARG A N 1
ATOM 2241 C CA . ARG A 1 290 ? 32.623 -30.184 13.403 1.00 55.19 290 ARG A CA 1
ATOM 2242 C C . ARG A 1 290 ? 33.565 -29.124 13.955 1.00 55.19 290 ARG A C 1
ATOM 2244 O O . ARG A 1 290 ? 33.659 -28.043 13.377 1.00 55.19 290 ARG A O 1
ATOM 2251 N N . GLU A 1 291 ? 34.225 -29.446 15.069 1.00 48.91 291 GLU A N 1
ATOM 2252 C CA . GLU A 1 291 ? 35.268 -28.648 15.725 1.00 48.91 291 GLU A CA 1
ATOM 2253 C C . GLU A 1 291 ? 36.145 -27.919 14.701 1.00 48.91 291 GLU A C 1
ATOM 2255 O O . GLU A 1 291 ? 36.925 -28.564 14.013 1.00 48.91 291 GLU A O 1
ATOM 2260 N N . ILE A 1 292 ? 35.976 -26.597 14.575 1.00 47.97 292 ILE A N 1
ATOM 2261 C CA . ILE A 1 292 ? 36.974 -25.575 14.208 1.00 47.97 292 ILE A CA 1
ATOM 2262 C C . ILE A 1 292 ? 36.266 -24.208 14.319 1.00 47.97 292 ILE A C 1
ATOM 2264 O O . ILE A 1 292 ? 35.378 -23.882 13.535 1.00 47.97 292 ILE A O 1
ATOM 2268 N N . ALA A 1 293 ? 36.688 -23.409 15.305 1.00 51.97 293 ALA A N 1
ATOM 2269 C CA . ALA A 1 293 ? 36.384 -21.984 15.503 1.00 51.97 293 ALA A CA 1
ATOM 2270 C C . ALA A 1 293 ? 34.899 -21.564 15.359 1.00 51.97 293 ALA A C 1
ATOM 2272 O O . ALA A 1 293 ? 34.457 -21.094 14.308 1.00 51.97 293 ALA A O 1
ATOM 2273 N N . ILE A 1 294 ? 34.160 -21.633 16.473 1.00 54.19 294 ILE A N 1
ATOM 2274 C CA . ILE A 1 294 ? 32.735 -21.266 16.613 1.00 54.19 294 ILE A CA 1
ATOM 2275 C C . ILE A 1 294 ? 32.409 -19.876 16.015 1.00 54.19 294 ILE A C 1
ATOM 2277 O O . ILE A 1 294 ? 31.354 -19.699 15.409 1.00 54.19 294 ILE A O 1
ATOM 2281 N N . SER A 1 295 ? 33.319 -18.894 16.094 1.00 55.38 295 SER A N 1
ATOM 2282 C CA . SER A 1 295 ? 33.110 -17.557 15.505 1.00 55.38 295 SER A CA 1
ATOM 2283 C C . SER A 1 295 ? 33.230 -17.532 13.973 1.00 55.38 295 SER A C 1
ATOM 2285 O O . SER A 1 295 ? 32.402 -16.932 13.290 1.00 55.38 295 SER A O 1
ATOM 2287 N N . VAL A 1 296 ? 34.209 -18.242 13.401 1.00 56.62 296 VAL A N 1
ATOM 2288 C CA . VAL A 1 296 ? 34.448 -18.296 11.945 1.00 56.62 296 VAL A CA 1
ATOM 2289 C C . VAL A 1 296 ? 33.362 -19.115 11.232 1.00 56.62 296 VAL A C 1
ATOM 2291 O O . VAL A 1 296 ? 33.020 -18.826 10.078 1.00 56.62 296 VAL A O 1
ATOM 2294 N N . GLY A 1 297 ? 32.801 -20.119 11.916 1.00 62.12 297 GLY A N 1
ATOM 2295 C CA . GLY A 1 297 ? 31.673 -20.922 11.443 1.00 62.12 297 GLY A CA 1
ATOM 2296 C C . GLY A 1 297 ? 30.388 -20.105 11.281 1.00 62.12 297 GLY A C 1
ATOM 2297 O O . GLY A 1 297 ? 29.783 -20.134 10.205 1.00 62.12 297 GLY A O 1
ATOM 2298 N N . HIS A 1 298 ? 30.015 -19.313 12.292 1.00 67.00 298 HIS A N 1
ATOM 2299 C CA . HIS A 1 298 ? 28.800 -18.489 12.257 1.00 67.00 298 HIS A CA 1
ATOM 2300 C C . HIS A 1 298 ? 28.825 -17.436 11.142 1.00 67.00 298 HIS A C 1
ATOM 2302 O O . HIS A 1 298 ? 27.886 -17.372 10.345 1.00 67.00 298 HIS A O 1
ATOM 2308 N N . ASP A 1 299 ? 29.925 -16.694 10.991 1.00 79.00 299 ASP A N 1
ATOM 2309 C CA . ASP A 1 299 ? 30.062 -15.694 9.923 1.00 79.00 299 ASP A CA 1
ATOM 2310 C C . ASP A 1 299 ? 29.975 -16.319 8.526 1.00 79.00 299 ASP A C 1
ATOM 2312 O O . ASP A 1 299 ? 29.436 -15.737 7.578 1.00 79.00 299 ASP A O 1
ATOM 2316 N N . ARG A 1 300 ? 30.509 -17.534 8.368 1.00 82.56 300 ARG A N 1
ATOM 2317 C CA . ARG A 1 300 ? 30.467 -18.258 7.096 1.00 82.56 300 ARG A CA 1
ATOM 2318 C C . ARG A 1 300 ? 29.056 -18.747 6.774 1.00 82.56 300 ARG A C 1
ATOM 2320 O O . ARG A 1 300 ? 28.616 -18.573 5.637 1.00 82.56 300 ARG A O 1
ATOM 2327 N N . VAL A 1 301 ? 28.347 -19.316 7.748 1.00 85.75 301 VAL A N 1
ATOM 2328 C CA . VAL A 1 301 ? 26.950 -19.757 7.595 1.00 85.75 301 VAL A CA 1
ATOM 2329 C C . VAL A 1 301 ? 26.031 -18.571 7.299 1.00 85.75 301 VAL A C 1
ATOM 2331 O O . VAL A 1 301 ? 25.193 -18.659 6.396 1.00 85.75 301 VAL A O 1
ATOM 2334 N N . ALA A 1 302 ? 26.230 -17.438 7.977 1.00 87.69 302 ALA A N 1
ATOM 2335 C CA . ALA A 1 302 ? 25.492 -16.206 7.719 1.00 87.69 302 ALA A CA 1
ATOM 2336 C C . ALA A 1 302 ? 25.710 -15.708 6.281 1.00 87.69 302 ALA A C 1
ATOM 2338 O O . ALA A 1 302 ? 24.738 -15.448 5.570 1.00 87.69 302 ALA A O 1
ATOM 2339 N N . ARG A 1 303 ? 26.964 -15.669 5.797 1.00 91.19 303 ARG A N 1
ATOM 2340 C CA . ARG A 1 303 ? 27.276 -15.296 4.402 1.00 91.19 303 ARG A CA 1
ATOM 2341 C C . ARG A 1 303 ? 26.640 -16.234 3.375 1.00 91.19 303 ARG A C 1
ATOM 2343 O O . ARG A 1 303 ? 26.084 -15.756 2.389 1.00 91.19 303 ARG A O 1
ATOM 2350 N N . LEU A 1 304 ? 26.698 -17.551 3.594 1.00 93.12 304 LEU A N 1
ATOM 2351 C CA . LEU A 1 304 ? 26.065 -18.538 2.707 1.00 93.12 304 LEU A CA 1
ATOM 2352 C C . LEU A 1 304 ? 24.547 -18.354 2.660 1.00 93.12 304 LEU A C 1
ATOM 2354 O O . LEU A 1 304 ? 23.953 -18.368 1.585 1.00 93.12 304 LEU A O 1
ATOM 2358 N N . THR A 1 305 ? 23.930 -18.147 3.822 1.00 92.81 305 THR A N 1
ATOM 2359 C CA . THR A 1 305 ? 22.485 -17.933 3.943 1.00 92.81 305 THR A CA 1
ATOM 2360 C C . THR A 1 305 ? 22.061 -16.618 3.295 1.00 92.81 305 THR A C 1
ATOM 2362 O O . THR A 1 305 ? 21.056 -16.589 2.590 1.00 92.81 305 THR A O 1
ATOM 2365 N N . GLY A 1 306 ? 22.843 -15.548 3.460 1.00 94.50 306 GLY A N 1
ATOM 2366 C CA . GLY A 1 306 ? 22.628 -14.277 2.770 1.00 94.50 306 GLY A CA 1
ATOM 2367 C C . GLY A 1 306 ? 22.704 -14.425 1.250 1.00 94.50 306 GLY A C 1
ATOM 2368 O O . GLY A 1 306 ? 21.778 -14.029 0.550 1.00 94.50 306 GLY A O 1
ATOM 2369 N N . ALA A 1 307 ? 23.754 -15.073 0.735 1.00 95.31 307 ALA A N 1
ATOM 2370 C CA . ALA A 1 307 ? 23.906 -15.327 -0.698 1.00 95.31 307 ALA A CA 1
ATOM 2371 C C . ALA A 1 307 ? 22.756 -16.176 -1.272 1.00 95.31 307 ALA A C 1
ATOM 2373 O O . ALA A 1 307 ? 22.228 -15.863 -2.338 1.00 95.31 307 ALA A O 1
ATOM 2374 N N . TYR A 1 308 ? 22.333 -17.212 -0.544 1.00 95.62 308 TYR A N 1
ATOM 2375 C CA . TYR A 1 308 ? 21.178 -18.034 -0.902 1.00 95.62 308 TYR A CA 1
ATOM 2376 C C . TYR A 1 308 ? 19.891 -17.212 -0.979 1.00 95.62 308 TYR A C 1
ATOM 2378 O O . TYR A 1 308 ? 19.221 -17.247 -2.010 1.00 95.62 308 TYR A O 1
ATOM 2386 N N . LYS A 1 309 ? 19.580 -16.422 0.056 1.00 95.06 309 LYS A N 1
ATOM 2387 C CA . LYS A 1 309 ? 18.395 -15.550 0.076 1.00 95.06 309 LYS A CA 1
ATOM 2388 C C . LYS A 1 309 ? 18.397 -14.557 -1.088 1.00 95.06 309 LYS A C 1
ATOM 2390 O O . LYS A 1 309 ? 17.369 -14.394 -1.732 1.00 95.06 309 LYS A O 1
ATOM 2395 N N . THR A 1 310 ? 19.546 -13.957 -1.403 1.00 95.12 310 THR A N 1
ATOM 2396 C CA . THR A 1 310 ? 19.692 -13.033 -2.538 1.00 95.12 310 THR A CA 1
ATOM 2397 C C . THR A 1 310 ? 19.360 -13.698 -3.875 1.00 95.12 310 THR A C 1
ATOM 2399 O O . THR A 1 310 ? 18.564 -13.160 -4.642 1.00 95.12 310 THR A O 1
ATOM 2402 N N . LEU A 1 311 ? 19.952 -14.861 -4.175 1.00 94.31 311 LEU A N 1
ATOM 2403 C CA . LEU A 1 311 ? 19.734 -15.518 -5.470 1.00 94.31 311 LEU A CA 1
ATOM 2404 C C . LEU A 1 311 ? 18.335 -16.121 -5.595 1.00 94.31 311 LEU A C 1
ATOM 2406 O O . LEU A 1 311 ? 17.744 -16.052 -6.669 1.00 94.31 311 LEU A O 1
ATOM 2410 N N . VAL A 1 312 ? 17.805 -16.696 -4.512 1.00 92.06 312 VAL A N 1
ATOM 2411 C CA . VAL A 1 312 ? 16.432 -17.213 -4.490 1.00 92.06 312 VAL A CA 1
ATOM 2412 C C . VAL A 1 312 ? 15.432 -16.077 -4.654 1.00 92.06 312 VAL A C 1
ATOM 2414 O O . VAL A 1 312 ? 14.575 -16.179 -5.521 1.00 92.06 312 VAL A O 1
ATOM 2417 N N . GLY A 1 313 ? 15.591 -14.968 -3.926 1.00 90.12 313 GLY A N 1
ATOM 2418 C CA . GLY A 1 313 ? 14.716 -13.804 -4.069 1.00 90.12 313 GLY A CA 1
ATOM 2419 C C . GLY A 1 313 ? 14.739 -13.215 -5.482 1.00 90.12 313 GLY A C 1
ATOM 2420 O O . GLY A 1 313 ? 13.689 -12.881 -6.020 1.00 90.12 313 GLY A O 1
ATOM 2421 N N . TYR A 1 314 ? 15.912 -13.151 -6.123 1.00 91.81 314 TYR A N 1
ATOM 2422 C CA . TYR A 1 314 ? 16.028 -12.735 -7.526 1.00 91.81 314 TYR A CA 1
ATOM 2423 C C . TYR A 1 314 ? 15.291 -13.689 -8.483 1.00 91.81 314 TYR A C 1
ATOM 2425 O O . TYR A 1 314 ? 14.531 -13.242 -9.340 1.00 91.81 314 TYR A O 1
ATOM 2433 N N . ALA A 1 315 ? 15.482 -15.000 -8.319 1.00 89.62 315 ALA A N 1
ATOM 2434 C CA . ALA A 1 315 ? 14.852 -16.027 -9.147 1.00 89.62 315 ALA A CA 1
ATOM 2435 C C . ALA A 1 315 ? 13.322 -16.086 -8.977 1.00 89.62 315 ALA A C 1
ATOM 2437 O O . ALA A 1 315 ? 12.579 -16.175 -9.956 1.00 89.62 315 ALA A O 1
ATOM 2438 N N . GLU A 1 316 ? 12.841 -16.014 -7.737 1.00 87.19 316 GLU A N 1
ATOM 2439 C CA . GLU A 1 316 ? 11.413 -16.012 -7.413 1.00 87.19 316 GLU A CA 1
ATOM 2440 C C . GLU A 1 316 ? 10.734 -14.740 -7.928 1.00 87.19 316 GLU A C 1
ATOM 2442 O O . GLU A 1 316 ? 9.669 -14.830 -8.533 1.00 87.19 316 GLU A O 1
ATOM 2447 N N . ALA A 1 317 ? 11.375 -13.573 -7.787 1.00 86.44 317 ALA A N 1
ATOM 2448 C CA . ALA A 1 317 ? 10.856 -12.324 -8.341 1.00 86.44 317 ALA A CA 1
ATOM 2449 C C . ALA A 1 317 ? 10.755 -12.367 -9.874 1.00 86.44 317 ALA A C 1
ATOM 2451 O O . ALA A 1 317 ? 9.748 -11.942 -10.428 1.00 86.44 317 ALA A O 1
ATOM 2452 N N . LEU A 1 318 ? 11.760 -12.921 -10.562 1.00 86.06 318 LEU A N 1
ATOM 2453 C CA . LEU A 1 318 ? 11.704 -13.126 -12.013 1.00 86.06 318 LEU A CA 1
ATOM 2454 C C . LEU A 1 318 ? 10.568 -14.070 -12.426 1.00 86.06 318 LEU A C 1
ATOM 2456 O O . LEU A 1 318 ? 9.869 -13.793 -13.396 1.00 86.06 318 LEU A O 1
ATOM 2460 N N . SER A 1 319 ? 10.374 -15.162 -11.685 1.00 83.69 319 SER A N 1
ATOM 2461 C CA . SER A 1 319 ? 9.302 -16.131 -11.956 1.00 83.69 319 SER A CA 1
ATOM 2462 C C . SER A 1 319 ? 7.923 -15.508 -11.784 1.00 83.69 319 SER A C 1
ATOM 2464 O O . SER A 1 319 ? 7.058 -15.672 -12.637 1.00 83.69 319 SER A O 1
ATOM 2466 N N . ALA A 1 320 ? 7.738 -14.734 -10.712 1.00 79.62 320 ALA A N 1
ATOM 2467 C CA . ALA A 1 320 ? 6.472 -14.082 -10.405 1.00 79.62 320 ALA A CA 1
ATOM 2468 C C . ALA A 1 320 ? 6.010 -13.112 -11.508 1.00 79.62 320 ALA A C 1
ATOM 2470 O O . ALA A 1 320 ? 4.810 -12.925 -11.678 1.00 79.62 320 ALA A O 1
ATOM 2471 N N . MET A 1 321 ? 6.934 -12.522 -12.276 1.00 77.38 321 MET A N 1
ATOM 2472 C CA . MET A 1 321 ? 6.584 -11.630 -13.390 1.00 77.38 321 MET A CA 1
ATOM 2473 C C . MET A 1 321 ? 6.122 -12.361 -14.653 1.00 77.38 321 MET A C 1
ATOM 2475 O O . MET A 1 321 ? 5.405 -11.773 -15.453 1.00 77.38 321 MET A O 1
ATOM 2479 N N . VAL A 1 322 ? 6.551 -13.607 -14.868 1.00 68.56 322 VAL A N 1
ATOM 2480 C CA . VAL A 1 322 ? 6.271 -14.362 -16.105 1.00 68.56 322 VAL A CA 1
ATOM 2481 C C . VAL A 1 322 ? 5.071 -15.312 -15.933 1.00 68.56 322 VAL A C 1
ATOM 2483 O O . VAL A 1 322 ? 4.581 -15.880 -16.907 1.00 68.56 322 VAL A O 1
ATOM 2486 N N . GLY A 1 323 ? 4.555 -15.465 -14.707 1.00 59.06 323 GLY A N 1
ATOM 2487 C CA . GLY A 1 323 ? 3.565 -16.496 -14.379 1.00 59.06 323 GLY A CA 1
ATOM 2488 C C . GLY A 1 323 ? 4.156 -17.902 -14.546 1.00 59.06 323 GLY A C 1
ATOM 2489 O O . GLY A 1 323 ? 5.375 -18.073 -14.523 1.00 59.06 323 GLY A O 1
ATOM 2490 N N . ASP A 1 324 ? 3.318 -18.912 -14.788 1.00 50.16 324 ASP A N 1
ATOM 2491 C CA . ASP A 1 324 ? 3.749 -20.307 -15.024 1.00 50.16 324 ASP A CA 1
ATOM 2492 C C . ASP A 1 324 ? 4.569 -20.508 -16.330 1.00 50.16 324 ASP A C 1
ATOM 2494 O O . ASP A 1 324 ? 4.867 -21.634 -16.723 1.00 50.16 324 ASP A O 1
ATOM 2498 N N . GLY A 1 325 ? 4.931 -19.425 -17.033 1.00 44.50 325 GLY A N 1
ATOM 2499 C CA . GLY A 1 325 ? 5.465 -19.431 -18.399 1.00 44.50 325 GLY A CA 1
ATOM 2500 C C . GLY A 1 325 ? 6.990 -19.421 -18.564 1.00 44.50 325 GLY A C 1
ATOM 2501 O O . GLY A 1 325 ? 7.463 -19.483 -19.698 1.00 44.50 325 GLY A O 1
ATOM 2502 N N . LEU A 1 326 ? 7.796 -19.353 -17.497 1.00 48.31 326 LEU A N 1
ATOM 2503 C CA . LEU A 1 326 ? 9.226 -19.668 -17.623 1.00 48.31 326 LEU A CA 1
ATOM 2504 C C . LEU A 1 326 ? 9.363 -21.194 -17.645 1.00 48.31 326 LEU A C 1
ATOM 2506 O O . LEU A 1 326 ? 8.972 -21.834 -16.666 1.00 48.31 326 LEU A O 1
ATOM 2510 N N . PRO A 1 327 ? 9.962 -21.811 -18.683 1.00 47.12 327 PRO A N 1
ATOM 2511 C CA . PRO A 1 327 ? 10.348 -23.203 -18.577 1.00 47.12 327 PRO A CA 1
ATOM 2512 C C . PRO A 1 327 ? 11.271 -23.301 -17.366 1.00 47.12 327 PRO A C 1
ATOM 2514 O O . PRO A 1 327 ? 12.349 -22.698 -17.349 1.00 47.12 327 PRO A O 1
ATOM 2517 N N . ALA A 1 328 ? 10.866 -24.078 -16.361 1.00 49.97 328 ALA A N 1
ATOM 2518 C CA . ALA A 1 328 ? 11.669 -24.407 -15.183 1.00 49.97 328 ALA A CA 1
ATOM 2519 C C . ALA A 1 328 ? 13.075 -24.955 -15.544 1.00 49.97 328 ALA A C 1
ATOM 2521 O O . ALA A 1 328 ? 13.943 -25.108 -14.682 1.00 49.97 328 ALA A O 1
ATOM 2522 N N . GLU A 1 329 ? 13.318 -25.220 -16.830 1.00 51.03 329 GLU A N 1
ATOM 2523 C CA . GLU A 1 329 ? 14.529 -25.776 -17.403 1.00 51.03 329 GLU A CA 1
ATOM 2524 C C . GLU A 1 329 ? 15.594 -24.753 -17.840 1.00 51.03 329 GLU A C 1
ATOM 2526 O O . GLU A 1 329 ? 16.775 -25.117 -17.832 1.00 51.03 329 GLU A O 1
ATOM 2531 N N . SER A 1 330 ? 15.241 -23.499 -18.166 1.00 63.59 330 SER A N 1
ATOM 2532 C CA . SER A 1 330 ? 16.168 -22.547 -18.823 1.00 63.59 330 SER A CA 1
ATOM 2533 C C . SER A 1 330 ? 17.198 -21.895 -17.886 1.00 63.59 330 SER A C 1
ATOM 2535 O O . SER A 1 330 ? 18.199 -21.352 -18.350 1.00 63.59 330 SER A O 1
ATOM 2537 N N . GLY A 1 331 ? 17.003 -21.995 -16.567 1.00 79.88 331 GLY A N 1
ATOM 2538 C CA . GLY A 1 331 ? 17.898 -21.421 -15.558 1.00 79.88 331 GLY A CA 1
ATOM 2539 C C . GLY A 1 331 ? 17.884 -19.885 -15.510 1.00 79.88 331 GLY A C 1
ATOM 2540 O O . GLY A 1 331 ? 17.616 -19.198 -16.491 1.00 79.88 331 GLY A O 1
ATOM 2541 N N . TYR A 1 332 ? 18.186 -19.322 -14.342 1.00 88.06 332 TYR A N 1
ATOM 2542 C CA . TYR A 1 332 ? 18.302 -17.875 -14.153 1.00 88.06 332 TYR A CA 1
ATOM 2543 C C . TYR A 1 332 ? 19.696 -17.426 -14.552 1.00 88.06 332 TYR A C 1
ATOM 2545 O O . TYR A 1 332 ? 20.679 -18.054 -14.158 1.00 88.06 332 TYR A O 1
ATOM 2553 N N . ARG A 1 333 ? 19.783 -16.342 -15.321 1.00 91.06 333 ARG A N 1
ATOM 2554 C CA . ARG A 1 333 ? 21.050 -15.756 -15.761 1.00 91.06 333 ARG A CA 1
ATOM 2555 C C . ARG A 1 333 ? 21.500 -14.681 -14.779 1.00 91.06 333 ARG A C 1
ATOM 2557 O O . ARG A 1 333 ? 20.716 -13.838 -14.362 1.00 91.06 333 ARG A O 1
ATOM 2564 N N . PHE A 1 334 ? 22.780 -14.712 -14.440 1.00 91.88 334 PHE A N 1
ATOM 2565 C CA . PHE A 1 334 ? 23.431 -13.795 -13.506 1.00 91.88 334 PHE A CA 1
ATOM 2566 C C . PHE A 1 334 ? 24.511 -12.947 -14.185 1.00 91.88 334 PHE A C 1
ATOM 2568 O O . PHE A 1 334 ? 25.298 -12.299 -13.498 1.00 91.88 334 PHE A O 1
ATOM 2575 N N . ASP A 1 335 ? 24.606 -12.988 -15.518 1.00 91.88 335 ASP A N 1
ATOM 2576 C CA . ASP A 1 335 ? 25.528 -12.138 -16.264 1.00 91.88 335 ASP A CA 1
ATOM 2577 C C . ASP A 1 335 ? 25.134 -10.657 -16.161 1.00 91.88 335 ASP A C 1
ATOM 2579 O O . ASP A 1 335 ? 23.965 -10.315 -15.970 1.00 91.88 335 ASP A O 1
ATOM 2583 N N . ARG A 1 336 ? 26.134 -9.774 -16.274 1.00 92.44 336 ARG A N 1
ATOM 2584 C CA . ARG A 1 336 ? 25.970 -8.331 -16.061 1.00 92.44 336 ARG A CA 1
ATOM 2585 C C . ARG A 1 336 ? 24.842 -7.744 -16.898 1.00 92.44 336 ARG A C 1
ATOM 2587 O O . ARG A 1 336 ? 23.989 -7.064 -16.343 1.00 92.44 336 ARG A O 1
ATOM 2594 N N . ASN A 1 337 ? 24.843 -8.025 -18.199 1.00 89.31 337 ASN A N 1
ATOM 2595 C CA . ASN A 1 337 ? 23.866 -7.459 -19.121 1.00 89.31 337 ASN A CA 1
ATOM 2596 C C . ASN A 1 337 ? 22.442 -7.873 -18.734 1.00 89.31 337 ASN A C 1
ATOM 2598 O O . ASN A 1 337 ? 21.544 -7.038 -18.676 1.00 89.31 337 ASN A O 1
ATOM 2602 N N . THR A 1 338 ? 22.243 -9.149 -18.393 1.00 88.50 338 THR A N 1
ATOM 2603 C CA . THR A 1 338 ? 20.932 -9.636 -17.956 1.00 88.50 338 THR A CA 1
ATOM 2604 C C . THR A 1 338 ? 20.496 -8.982 -16.648 1.00 88.50 338 THR A C 1
ATOM 2606 O O . THR A 1 338 ? 19.376 -8.488 -16.562 1.00 88.50 338 THR A O 1
ATOM 2609 N N . VAL A 1 339 ? 21.367 -8.931 -15.636 1.00 90.62 339 VAL A N 1
ATOM 2610 C CA . VAL A 1 339 ? 21.002 -8.368 -14.328 1.00 90.62 339 VAL A CA 1
ATOM 2611 C C . VAL A 1 339 ? 20.736 -6.864 -14.427 1.00 90.62 339 VAL A C 1
ATOM 2613 O O . VAL A 1 339 ? 19.704 -6.409 -13.954 1.00 90.62 339 VAL A O 1
ATOM 2616 N N . GLU A 1 340 ? 21.610 -6.092 -15.075 1.00 89.06 340 GLU A N 1
ATOM 2617 C CA . GLU A 1 340 ? 21.485 -4.626 -15.148 1.00 89.06 340 GLU A CA 1
ATOM 2618 C C . GLU A 1 340 ? 20.314 -4.158 -16.031 1.00 89.06 340 GLU A C 1
ATOM 2620 O O . GLU A 1 340 ? 19.777 -3.080 -15.794 1.00 89.06 340 GLU A O 1
ATOM 2625 N N . SER A 1 341 ? 19.869 -4.976 -16.993 1.00 85.25 341 SER A N 1
ATOM 2626 C CA . SER A 1 341 ? 18.654 -4.722 -17.791 1.00 85.25 341 SER A CA 1
ATOM 2627 C C . SER A 1 341 ? 17.374 -5.314 -17.184 1.00 85.25 341 SER A C 1
ATOM 2629 O O . SER A 1 341 ? 16.283 -5.160 -17.741 1.00 85.25 341 SER A O 1
ATOM 2631 N N . THR A 1 342 ? 17.471 -6.019 -16.051 1.00 88.00 342 THR A N 1
ATOM 2632 C CA . THR A 1 342 ? 16.297 -6.574 -15.375 1.00 88.00 342 THR A CA 1
ATOM 2633 C C . THR A 1 342 ? 15.598 -5.481 -14.573 1.00 88.00 342 THR A C 1
ATOM 2635 O O . THR A 1 342 ? 16.203 -4.827 -13.728 1.00 88.00 342 THR A O 1
ATOM 2638 N N . VAL A 1 343 ? 14.288 -5.356 -14.769 1.00 91.25 343 VAL A N 1
ATOM 2639 C CA . VAL A 1 343 ? 13.400 -4.613 -13.874 1.00 91.25 343 VAL A CA 1
ATOM 2640 C C . VAL A 1 343 ? 12.472 -5.620 -13.220 1.00 91.25 343 VAL A C 1
ATOM 2642 O O . VAL A 1 343 ? 11.758 -6.327 -13.926 1.00 91.25 343 VAL A O 1
ATOM 2645 N N . LEU A 1 344 ? 12.520 -5.719 -11.892 1.00 91.69 344 LEU A N 1
ATOM 2646 C CA . LEU A 1 344 ? 11.618 -6.575 -11.125 1.00 91.69 344 LEU A CA 1
ATOM 2647 C C . LEU A 1 344 ? 10.405 -5.769 -10.678 1.00 91.69 344 LEU A C 1
ATOM 2649 O O . LEU A 1 344 ? 10.566 -4.682 -10.119 1.00 91.69 344 LEU A O 1
ATOM 2653 N N . VAL A 1 345 ? 9.218 -6.325 -10.895 1.00 92.88 345 VAL A N 1
ATOM 2654 C CA . VAL A 1 345 ? 7.936 -5.669 -10.641 1.00 92.88 345 VAL A CA 1
ATOM 2655 C C . VAL A 1 345 ? 7.088 -6.552 -9.747 1.00 92.88 345 VAL A C 1
ATOM 2657 O O . VAL A 1 345 ? 6.917 -7.739 -10.013 1.00 92.88 345 VAL A O 1
ATOM 2660 N N . ALA A 1 346 ? 6.531 -5.965 -8.697 1.00 91.75 346 ALA A N 1
ATOM 2661 C CA . ALA A 1 346 ? 5.507 -6.596 -7.880 1.00 91.75 346 ALA A CA 1
ATOM 2662 C C . ALA A 1 346 ? 4.375 -5.603 -7.627 1.00 91.75 346 ALA A C 1
ATOM 2664 O O . ALA A 1 346 ? 4.618 -4.407 -7.502 1.00 91.75 346 ALA A O 1
ATOM 2665 N N . VAL A 1 347 ? 3.146 -6.096 -7.507 1.00 91.94 347 VAL A N 1
ATOM 2666 C CA . VAL A 1 347 ? 2.034 -5.309 -6.968 1.00 91.94 347 VAL A CA 1
ATOM 2667 C C . VAL A 1 347 ? 1.797 -5.784 -5.544 1.00 91.94 347 VAL A C 1
ATOM 2669 O O . VAL A 1 347 ? 1.489 -6.956 -5.324 1.00 91.94 347 VAL A O 1
ATOM 2672 N N . ARG A 1 348 ? 2.011 -4.901 -4.569 1.00 90.81 348 ARG A N 1
ATOM 2673 C CA . ARG A 1 348 ? 1.815 -5.202 -3.152 1.00 90.81 348 ARG A CA 1
ATOM 2674 C C . ARG A 1 348 ? 0.520 -4.592 -2.657 1.00 90.81 348 ARG A C 1
ATOM 2676 O O . ARG A 1 348 ? 0.230 -3.430 -2.921 1.00 90.81 348 ARG A O 1
ATOM 2683 N N . ARG A 1 349 ? -0.214 -5.383 -1.886 1.00 88.81 349 ARG A N 1
ATOM 2684 C CA . ARG A 1 349 ? -1.265 -4.896 -1.003 1.00 88.81 349 ARG A CA 1
ATOM 2685 C C . ARG A 1 349 ? -0.621 -4.430 0.296 1.00 88.81 349 ARG A C 1
ATOM 2687 O O . ARG A 1 349 ? 0.345 -5.049 0.748 1.00 88.81 349 ARG A O 1
ATOM 2694 N N . GLN A 1 350 ? -1.154 -3.378 0.903 1.00 77.31 350 GLN A N 1
ATOM 2695 C CA . GLN A 1 350 ? -0.764 -3.015 2.257 1.00 77.31 350 GLN A CA 1
ATOM 2696 C C . GLN A 1 350 ? -1.225 -4.133 3.200 1.00 77.31 350 GLN A C 1
ATOM 2698 O O . GLN A 1 350 ? -2.421 -4.361 3.379 1.00 77.31 350 GLN A O 1
ATOM 2703 N N . GLU A 1 351 ? -0.278 -4.886 3.754 1.00 57.94 351 GLU A N 1
ATOM 2704 C CA . GLU A 1 351 ? -0.598 -5.879 4.775 1.00 57.94 351 GLU A CA 1
ATOM 2705 C C . GLU A 1 351 ? -0.994 -5.169 6.071 1.00 57.94 351 GLU A C 1
ATOM 2707 O O . GLU A 1 351 ? -0.445 -4.116 6.413 1.00 57.94 351 GLU A O 1
ATOM 2712 N N . LEU A 1 352 ? -1.970 -5.755 6.773 1.00 46.06 352 LEU A N 1
ATOM 2713 C CA . LEU A 1 352 ? -2.453 -5.300 8.072 1.00 46.06 352 LEU A CA 1
ATOM 2714 C C . LEU A 1 352 ? -1.261 -4.938 8.961 1.00 46.06 352 LEU A C 1
ATOM 2716 O O . LEU A 1 352 ? -0.316 -5.719 9.104 1.00 46.06 352 LEU A O 1
ATOM 2720 N N . ALA A 1 353 ? -1.345 -3.798 9.642 1.00 35.25 353 ALA A N 1
ATOM 2721 C CA . ALA A 1 353 ? -0.575 -3.593 10.854 1.00 35.25 353 ALA A CA 1
ATOM 2722 C C . ALA A 1 353 ? -1.126 -4.553 11.922 1.00 35.25 353 ALA A C 1
ATOM 2724 O O . ALA A 1 353 ? -1.830 -4.151 12.844 1.00 35.25 353 ALA A O 1
ATOM 2725 N N . ALA A 1 354 ? -0.838 -5.850 11.780 1.00 28.11 354 ALA A N 1
ATOM 2726 C CA . ALA A 1 354 ? -0.910 -6.778 12.885 1.00 28.11 354 ALA A CA 1
ATOM 2727 C C . ALA A 1 354 ? 0.005 -6.194 13.957 1.00 28.11 354 ALA A C 1
ATOM 2729 O O . ALA A 1 354 ? 1.217 -6.083 13.757 1.00 28.11 354 ALA A O 1
ATOM 2730 N N . SER A 1 355 ? -0.632 -5.711 15.021 1.00 32.25 355 SER A N 1
ATOM 2731 C CA . SER A 1 355 ? -0.054 -5.145 16.230 1.00 32.25 355 SER A CA 1
ATOM 2732 C C . SER A 1 355 ? 1.401 -5.584 16.441 1.00 32.25 355 SER A C 1
ATOM 2734 O O . SER A 1 355 ? 1.674 -6.667 16.957 1.00 32.25 355 SER A O 1
ATOM 2736 N N . ARG A 1 356 ? 2.365 -4.731 16.061 1.00 26.39 356 ARG A N 1
ATOM 2737 C CA . ARG A 1 356 ? 3.766 -4.829 16.510 1.00 26.39 356 ARG A CA 1
ATOM 2738 C C . ARG A 1 356 ? 3.885 -4.353 17.965 1.00 26.39 356 ARG A C 1
ATOM 2740 O O . ARG A 1 356 ? 4.765 -3.572 18.305 1.00 26.39 356 ARG A O 1
ATOM 2747 N N . LEU A 1 357 ? 2.994 -4.847 18.821 1.00 29.77 357 LEU A N 1
ATOM 2748 C CA . LEU A 1 357 ? 3.083 -4.808 20.278 1.00 29.77 357 LEU A CA 1
ATOM 2749 C C . LEU A 1 357 ? 3.025 -6.248 20.802 1.00 29.77 357 LEU A C 1
ATOM 2751 O O . LEU A 1 357 ? 2.183 -6.625 21.606 1.00 29.77 357 LEU A O 1
ATOM 2755 N N . ALA A 1 358 ? 3.941 -7.073 20.308 1.00 29.50 358 ALA A N 1
ATOM 2756 C CA . ALA A 1 358 ? 4.327 -8.336 20.922 1.00 29.50 358 ALA A CA 1
ATOM 2757 C C . ALA A 1 358 ? 5.825 -8.512 20.659 1.00 29.50 358 ALA A C 1
ATOM 2759 O O . ALA A 1 358 ? 6.232 -9.153 19.693 1.00 29.50 358 ALA A O 1
ATOM 2760 N N . GLY A 1 359 ? 6.654 -7.826 21.448 1.00 27.94 359 GLY A N 1
ATOM 2761 C CA . GLY A 1 359 ? 8.093 -7.817 21.194 1.00 27.94 359 GLY A CA 1
ATOM 2762 C C . GLY A 1 359 ? 8.960 -7.003 22.143 1.00 27.94 359 GLY A C 1
ATOM 2763 O O . GLY A 1 359 ? 10.024 -6.585 21.716 1.00 27.94 359 GLY A O 1
ATOM 2764 N N . VAL A 1 360 ? 8.534 -6.782 23.390 1.00 31.59 360 VAL A N 1
ATOM 2765 C CA . VAL A 1 360 ? 9.444 -6.619 24.535 1.00 31.59 360 VAL A CA 1
ATOM 2766 C C . VAL A 1 360 ? 8.737 -7.261 25.729 1.00 31.59 360 VAL A C 1
ATOM 2768 O O . VAL A 1 360 ? 7.828 -6.677 26.315 1.00 31.59 360 VAL A O 1
ATOM 2771 N N . ARG A 1 361 ? 9.080 -8.517 26.008 1.00 30.59 361 ARG A N 1
ATOM 2772 C CA . ARG A 1 361 ? 9.013 -9.081 27.355 1.00 30.59 361 ARG A CA 1
ATOM 2773 C C . ARG A 1 361 ? 10.441 -9.242 27.829 1.00 30.59 361 ARG A C 1
ATOM 2775 O O . ARG A 1 361 ? 11.263 -9.646 26.974 1.00 30.59 361 ARG A O 1
#

Solvent-acces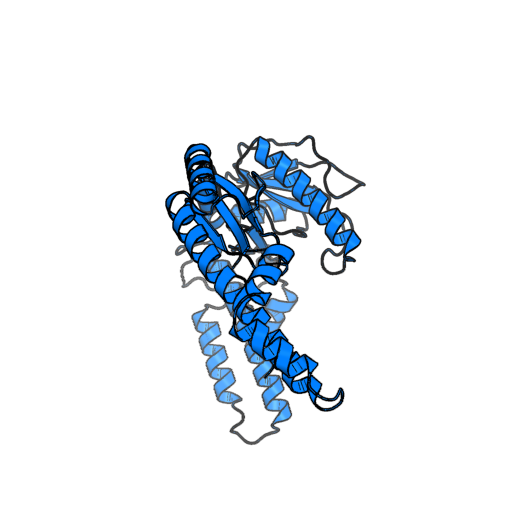sible surface area (backbone atoms only — not comparable to full-atom values): 19735 Å² total; per-residue (Å²): 129,69,29,34,25,44,44,30,38,33,49,53,84,46,72,60,62,55,102,48,64,39,78,9,89,92,44,33,60,30,35,47,51,69,31,81,72,26,21,35,38,31,24,43,30,53,95,68,60,75,90,74,54,53,72,69,55,46,52,52,54,50,52,46,49,47,53,42,45,57,60,48,50,77,77,32,55,61,36,33,33,43,87,75,41,65,36,78,40,70,69,54,52,35,41,38,34,52,49,25,33,76,58,46,52,62,53,42,62,66,48,56,59,45,39,27,34,39,39,40,31,30,48,59,50,70,60,52,51,52,55,52,52,68,35,67,71,48,42,49,47,52,52,53,36,69,72,42,58,81,89,63,23,59,62,42,49,50,52,47,51,50,51,53,50,52,51,52,50,53,55,32,52,55,53,36,50,52,52,51,65,66,44,55,84,54,30,80,42,75,46,68,48,66,68,91,51,88,44,48,51,42,32,32,43,34,34,28,40,63,92,34,50,69,57,38,54,53,50,51,54,52,50,40,60,78,57,69,67,61,60,49,81,45,79,46,67,80,43,78,39,53,62,65,34,23,37,42,80,46,74,56,53,38,73,60,53,46,51,22,32,54,72,66,70,50,67,60,50,47,32,73,68,53,55,54,52,47,49,53,54,52,48,68,75,53,47,80,87,56,94,68,56,75,69,66,31,50,58,50,52,50,52,49,51,49,22,48,51,53,54,49,52,53,50,52,45,56,42,66,26,55,51,95,69,60,64,86,79,75,41,48,64,56,41,58,72,58,28,64,70,40,54,40,53,46,75,41,53,58,72,68,64,6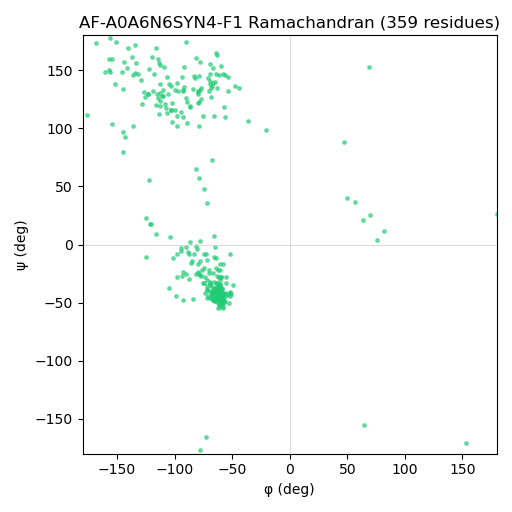9,73,91,82,78,84,83,130

Sequence (361 aa):
MSGIYVYAITPASAQQAFDVAGLSPADPRVRTVYANGLGAVVGESPPVDFRALSREEAVRYLLDHQRVVEAVMRTSPVLPVRFGTVLPNDSMVGSLLERGAPVLAPRLAEFAHHIQIELIVSWNLDEVLREIAAEDEVARLRAEAAAEPAEAANGSRLALGMLVKNAIDRRRDDLRGRILAALRPVAADLVDNALMDDRMVANLALLLRERGSELFDKRLAQLDEELGGRLSFRCIGPLPFYSFATVEVTLPSFKVIDQARRTLRLGASARLADIKAVYRRLIQRHHPDREIAISVGHDRVARLTGAYKTLVGYAEALSAMVGDGLPAESGYRFDRNTVESTVLVAVRRQELAASRLAGVR

Secondary structure (DSSP, 8-state):
---EEEEEEEETTS-SB-SS--S-SS---EEEEEETTEEEEEEEPPSS-TTS--HHHHHHHHHHHHHHHHHHHTTS--EEBPTT-EESSHHHHHHHHHHHHHHHHHHHHHHTTEEEEEEEEEE-HHHHHHHHHTSHHHHHHHHHHHHS-TTTHHHHHHHHHHHHHHHHHHHHHHHHHHHHHHHTTT-SEEEEPPPSSTTEEEEEEEEEEGGGHHHHHHHHHHHHHHTTT-EEEEEEEEE-STTT-EEEEE---HHHHHHHHHHTT--SEE-HHHHHHHHHHHHHHT-TTSSS-HHHHHHHHHHHHHHHHHHHHHHHHHHHHHGGGS-TTS-EE-SHHHHHT--EEEEE-------S-----